Protein 2OD8 (pdb70)

Secondary structure (DSSP, 8-state):
-EEEEES-HHHHHHHHHTTTTT-SEEEEEE-SS-EEEEEE-TTS-EEEEEEE-GGGEEEEEESS-EEEEEEHHHHHHHHT---SS-EEEEEE-SS-SEEEEEEE-SSSS--EEEEEE----------------SEEEEEEHHHHHHHHHHHTTT-SEEEEEEETTEEEEEEE-SS-EEEEEE--B--TT-GGG-BEEEESS-EEEEEEHHHHHHHGGGGGT-SEEEEEE-TTS-EEEEEEETTEEEEEEE--EE-/-PEEP-GGGG-

CATH classification: 3.70.10.10

InterPro domains:
  IPR000730 Proliferating cell nuclear antigen, PCNA [MF_00317] (2-254)
  IPR000730 Proliferating cell nuclear antigen, PCNA [PR00339] (10-29)
  IPR000730 Proliferating cell nuclear antigen, PCNA [PR00339] (34-52)
  IPR000730 Proliferating cell nuclear antigen, PCNA [PR00339] (56-80)
  IPR000730 Proliferating cell nuclear antigen, PCNA [PR00339] (110-132)
  IPR000730 Proliferating cell nuclear antigen, PCNA [PR00339] (203-217)
  IPR000730 Proliferating cell nuclear antigen, PCNA [PR00339] (240-257)
  IPR000730 Proliferating cell nuclear antigen, PCNA [PTHR11352] (1-257)
  IPR000730 Proliferating cell nuclear antigen, PCNA [TIGR00590] (1-258)
  IPR022648 Proliferating cell nuclear antigen, PCNA, N-terminal [PF00705] (1-124)
  IPR022649 Proliferating cell nuclear antigen, PCNA, C-terminal [PF02747] (127-253)
  IPR022659 Proliferating cell nuclear antigen, PCNA, conserved site [PS00293] (61-79)
  IPR022659 Proliferating cell nuclear antigen, PCNA, conserved site [PS01251] (34-57)
  IPR046938 DNA clamp superfamily [SSF55979] (1-125)
  IPR046938 DNA clamp superfamily [SSF55979] (128-257)

Radius of gyration: 19.7 Å; Cα contacts (8 Å, |Δi|>4): 647; chains: 2; bounding box: 60×51×36 Å

Foldseek 3Di:
DKKFKAPWLVQVLLVLLLPQPFDFKWKWWADQQGIWIWDAGPVRFKIKIWDDDCPRGPHIDDPHIDIFIDGSVQVNVVSVPCPPGWMWIWDADPDGQKIWIWTPHPDDPPIDIDIGGTDDDDDDPDDDDDDDFQKKKKAFLVVLLCVLVVLVVAAQKWKWKDDVQWTKIKHQHDVGIDIDIDGFDADPVCRLRTMDMDGNHIDIFMFGSVVVNSNSSSNSQARMWMWTHHNPAWIWIWGQHPHIIMIMTGDTDDD/DDDDDDCVVPD

Solvent-accessible surface area: 13569 Å² total; per-residue (Å²): 64,1,49,0,46,0,116,65,3,14,34,3,65,76,1,1,36,2,1,64,72,19,5,86,92,3,6,3,48,2,98,120,99,0,5,36,1,33,10,32,10,147,48,132,3,0,7,0,17,0,59,3,13,70,135,13,9,93,98,29,123,6,64,105,92,8,61,2,3,2,49,0,69,37,0,10,122,18,4,167,46,15,78,92,84,8,27,0,7,2,37,4,79,73,125,33,113,31,0,58,0,31,2,38,35,144,180,129,128,158,73,31,112,77,79,18,188,36,115,116,39,144,48,70,136,52,136,117,126,97,97,166,9,18,0,36,5,24,0,15,3,78,59,1,12,113,12,0,120,49,7,27,132,38,14,124,20,0,27,1,53,0,63,156,106,19,0,63,2,33,2,90,22,150,140,30,79,15,65,43,94,18,123,48,93,75,48,166,149,109,76,94,65,0,10,101,36,120,68,110,88,86,5,96,9,21,0,3,4,133,18,0,69,17,0,11,86,0,32,54,17,4,78,42,0,23,0,88,0,6,56,144,7,6,0,4,0,43,0,62,11,146,51,20,50,0,13,0,32,0,0,0,34,54,177,210,40,174,51,4,42,9,74,145,52,117

B-factor: mean 27.32, std 7.55, range [15.19, 106.98]

Structure (mmCIF, N/CA/C/O backbone):
data_2OD8
#
_entry.id   2OD8
#
_cell.length_a   139.280
_cell.length_b   139.280
_cell.length_c   139.280
_cell.angle_alpha   90.00
_cell.angle_beta   90.00
_cell.angle_gamma   90.00
#
_symmetry.space_group_name_H-M   'I 2 3'
#
loop_
_entity.id
_entity.type
_entity.pdbx_description
1 polymer 'Proliferating cell nuclear antigen'
2 polymer 'DNA ligase I, mitochondrial precursor'
3 water water
#
loop_
_atom_site.group_PDB
_atom_site.id
_atom_site.type_symbol
_atom_site.label_atom_id
_atom_site.label_alt_id
_atom_site.label_comp_id
_atom_site.label_asym_id
_atom_site.label_entity_id
_atom_site.label_seq_id
_atom_site.pdbx_PDB_ins_code
_atom_site.Cartn_x
_atom_site.Cartn_y
_atom_site.Cartn_z
_atom_site.occupancy
_atom_site.B_iso_or_equiv
_atom_site.auth_seq_id
_atom_site.auth_comp_id
_atom_site.auth_asym_id
_atom_site.auth_atom_id
_atom_site.pdbx_PDB_model_num
ATOM 1 N N . MET A 1 1 ? 106.440 -0.155 60.432 1.00 30.85 1 MET A N 1
ATOM 2 C CA . MET A 1 1 ? 105.382 0.693 59.813 1.00 30.84 1 MET A CA 1
ATOM 3 C C . MET A 1 1 ? 105.772 2.166 59.885 1.00 30.49 1 MET A C 1
ATOM 4 O O . MET A 1 1 ? 105.810 2.754 60.967 1.00 30.45 1 MET A O 1
ATOM 9 N N . LEU A 1 2 ? 106.074 2.743 58.725 1.00 30.12 2 LEU A N 1
ATOM 10 C CA . LEU A 1 2 ? 106.403 4.160 58.618 1.00 29.76 2 LEU A CA 1
ATOM 11 C C . LEU A 1 2 ? 105.184 4.941 58.161 1.00 29.74 2 LEU A C 1
ATOM 12 O O . LEU A 1 2 ? 104.488 4.527 57.237 1.00 29.70 2 LEU A O 1
ATOM 17 N N . GLU A 1 3 ? 104.926 6.062 58.827 1.00 29.70 3 GLU A N 1
ATOM 18 C CA . GLU A 1 3 ? 103.873 6.985 58.431 1.00 29.73 3 GLU A CA 1
ATOM 19 C C . GLU A 1 3 ? 104.348 8.417 58.585 1.00 29.94 3 GLU A C 1
ATOM 20 O O . GLU A 1 3 ? 103.998 9.098 59.546 1.00 30.18 3 GLU A O 1
ATOM 26 N N . ALA A 1 4 ? 105.159 8.865 57.639 1.00 30.11 4 ALA A N 1
ATOM 27 C CA . ALA A 1 4 ? 105.642 10.230 57.645 1.00 30.39 4 ALA A CA 1
ATOM 28 C C . ALA A 1 4 ? 104.642 11.101 56.901 1.00 30.69 4 ALA A C 1
ATOM 29 O O . ALA A 1 4 ? 104.691 11.203 55.673 1.00 30.80 4 ALA A O 1
ATOM 31 N N . LYS A 1 5 ? 103.726 11.715 57.645 1.00 30.97 5 LYS A N 1
ATOM 32 C CA . LYS A 1 5 ? 102.707 12.580 57.048 1.00 31.20 5 LYS A CA 1
ATOM 33 C C . LYS A 1 5 ? 103.107 14.048 57.101 1.00 31.30 5 LYS A C 1
ATOM 34 O O . LYS A 1 5 ? 103.119 14.654 58.169 1.00 31.32 5 LYS A O 1
ATOM 40 N N . PHE A 1 6 ? 103.440 14.601 55.938 1.00 31.64 6 PHE A N 1
ATOM 41 C CA . PHE A 1 6 ? 103.755 16.020 55.794 1.00 32.02 6 PHE A CA 1
ATOM 42 C C . PHE A 1 6 ? 102.488 16.859 55.829 1.00 32.57 6 PHE A C 1
ATOM 43 O O . PHE A 1 6 ? 101.448 16.439 55.318 1.00 32.67 6 PHE A O 1
ATOM 51 N N . GLU A 1 7 ? 102.578 18.048 56.422 1.00 33.21 7 GLU A N 1
ATOM 52 C CA . GLU A 1 7 ? 101.484 19.011 56.354 1.00 33.77 7 GLU A CA 1
ATOM 53 C C . GLU A 1 7 ? 101.298 19.498 54.921 1.00 34.14 7 GLU A C 1
ATOM 54 O O . GLU A 1 7 ? 100.172 19.692 54.464 1.00 34.28 7 GLU A O 1
ATOM 60 N N . GLU A 1 8 ? 102.409 19.664 54.212 1.00 34.49 8 GLU A N 1
ATOM 61 C CA . GLU A 1 8 ? 102.381 20.169 52.849 1.00 34.90 8 GLU A CA 1
ATOM 62 C C . GLU A 1 8 ? 103.201 19.282 51.911 1.00 35.03 8 GLU A C 1
ATOM 63 O O . GLU A 1 8 ? 104.368 18.994 52.185 1.00 35.17 8 GLU A O 1
ATOM 69 N N . ALA A 1 9 ? 102.586 18.858 50.805 1.00 35.05 9 ALA A N 1
ATOM 70 C CA . ALA A 1 9 ? 103.252 18.011 49.806 1.00 35.01 9 ALA A CA 1
ATOM 71 C C . ALA A 1 9 ? 104.395 18.734 49.108 1.00 35.01 9 ALA A C 1
ATOM 72 O O . ALA A 1 9 ? 105.341 18.098 48.631 1.00 35.12 9 ALA A O 1
ATOM 74 N N . SER A 1 10 ? 104.298 20.061 49.050 1.00 34.84 10 SER A N 1
ATOM 75 C CA . SER A 1 10 ? 105.337 20.887 48.457 1.00 34.69 10 SER A CA 1
ATOM 76 C C . SER A 1 10 ? 106.607 20.844 49.296 1.00 34.51 10 SER A C 1
ATOM 77 O O . SER A 1 10 ? 107.710 21.015 48.767 1.00 34.65 10 SER A O 1
ATOM 80 N N . LEU A 1 11 ? 106.444 20.624 50.600 1.00 34.09 11 LEU A N 1
ATOM 81 C CA . LEU A 1 11 ? 107.570 20.611 51.524 1.00 33.71 11 LEU A CA 1
ATOM 82 C C . LEU A 1 11 ? 108.558 19.504 51.178 1.00 33.47 11 LEU A C 1
ATOM 83 O O . LEU A 1 11 ? 109.761 19.747 51.108 1.00 33.42 11 LEU A O 1
ATOM 88 N N . PHE A 1 12 ? 108.050 18.299 50.941 1.00 33.16 12 PHE A N 1
ATOM 89 C CA . PHE A 1 12 ? 108.913 17.198 50.543 1.00 32.94 12 PHE A CA 1
ATOM 90 C C . PHE A 1 12 ? 109.434 17.404 49.125 1.00 33.11 12 PHE A C 1
ATOM 91 O O . PHE A 1 12 ? 110.606 17.140 48.839 1.00 32.83 12 PHE A O 1
ATOM 99 N N . LYS A 1 13 ? 108.554 17.892 48.255 1.00 33.46 13 LYS A N 1
ATOM 100 C CA . LYS A 1 13 ? 108.918 18.254 46.891 1.00 33.92 13 LYS A CA 1
ATOM 101 C C . LYS A 1 13 ? 110.086 19.242 46.885 1.00 34.28 13 LYS A C 1
ATOM 102 O O . LYS A 1 13 ? 111.064 19.034 46.167 1.00 34.38 13 LYS A O 1
ATOM 108 N N . ARG A 1 14 ? 109.997 20.290 47.706 1.00 34.56 14 ARG A N 1
ATOM 109 C CA . ARG A 1 14 ? 111.062 21.293 47.791 1.00 35.13 14 ARG A CA 1
ATOM 110 C C . ARG A 1 14 ? 112.367 20.747 48.369 1.00 35.10 14 ARG A C 1
ATOM 111 O O . ARG A 1 14 ? 113.452 21.154 47.937 1.00 35.03 14 ARG A O 1
ATOM 119 N N . ILE A 1 15 ? 112.261 19.826 49.331 1.00 35.21 15 ILE A N 1
ATOM 120 C CA . ILE A 1 15 ? 113.445 19.169 49.896 1.00 35.25 15 ILE A CA 1
ATOM 121 C C . ILE A 1 15 ? 114.199 18.415 48.803 1.00 35.44 15 ILE A C 1
ATOM 122 O O . ILE A 1 15 ? 115.370 18.692 48.561 1.00 35.61 15 ILE A O 1
ATOM 127 N N . ILE A 1 16 ? 113.506 17.508 48.116 1.00 35.54 16 ILE A N 1
ATOM 128 C CA . ILE A 1 16 ? 114.121 16.654 47.092 1.00 35.65 16 ILE A CA 1
ATOM 129 C C . ILE A 1 16 ? 114.731 17.446 45.930 1.00 35.79 16 ILE A C 1
ATOM 130 O O . ILE A 1 16 ? 115.759 17.049 45.373 1.00 35.71 16 ILE A O 1
ATOM 135 N N . ASP A 1 17 ? 114.119 18.583 45.598 1.00 36.14 17 ASP A N 1
ATOM 136 C CA . ASP A 1 17 ? 114.649 19.483 44.562 1.00 36.44 17 ASP A CA 1
ATOM 137 C C . ASP A 1 17 ? 116.059 20.000 44.865 1.00 36.57 17 ASP A C 1
ATOM 138 O O . ASP A 1 17 ? 116.846 20.230 43.944 1.00 36.48 17 ASP A O 1
ATOM 143 N N . GLY A 1 18 ? 116.373 20.160 46.152 1.00 36.79 18 GLY A N 1
ATOM 144 C CA . GLY A 1 18 ? 117.710 20.569 46.586 1.00 37.18 18 GLY A CA 1
ATOM 145 C C . GLY A 1 18 ? 118.794 19.506 46.438 1.00 37.59 18 GLY A C 1
ATOM 146 O O . GLY A 1 18 ? 119.980 19.814 46.536 1.00 37.85 18 GLY A 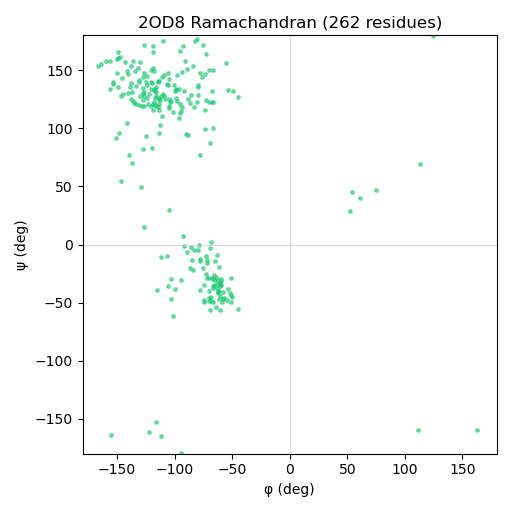O 1
ATOM 147 N N . PHE A 1 19 ? 118.395 18.259 46.193 1.00 37.69 19 PHE A N 1
ATOM 148 C CA . PHE A 1 19 ? 119.329 17.138 46.079 1.00 37.84 19 PHE A CA 1
ATOM 149 C C . PHE A 1 19 ? 119.577 16.718 44.650 1.00 37.77 19 PHE A C 1
ATOM 150 O O . PHE A 1 19 ? 120.714 16.477 44.252 1.00 37.78 19 PHE A O 1
ATOM 158 N N . LYS A 1 20 ? 118.479 16.584 43.908 1.00 37.57 20 LYS A N 1
ATOM 159 C CA . LYS A 1 20 ? 118.416 15.780 42.686 1.00 37.51 20 LYS A CA 1
ATOM 160 C C . LYS A 1 20 ? 119.495 16.037 41.638 1.00 37.48 20 LYS A C 1
ATOM 161 O O . LYS A 1 20 ? 119.865 15.135 40.882 1.00 37.31 20 LYS A O 1
ATOM 167 N N . ASP A 1 21 ? 120.003 17.264 41.607 1.00 37.55 21 ASP A N 1
ATOM 168 C CA . ASP A 1 21 ? 120.932 17.673 40.564 1.00 37.62 21 ASP A CA 1
ATOM 169 C C . ASP A 1 21 ? 122.396 17.297 40.835 1.00 37.58 21 ASP A C 1
ATOM 170 O O . ASP A 1 21 ? 123.192 17.190 39.897 1.00 37.65 21 ASP A O 1
ATOM 175 N N . CYS A 1 22 ? 122.742 17.079 42.104 1.00 37.46 22 CYS A N 1
ATOM 176 C CA . CYS A 1 22 ? 124.082 16.587 42.462 1.00 37.33 22 CYS A CA 1
ATOM 177 C C . CYS A 1 22 ? 124.141 15.079 42.743 1.00 36.90 22 CYS A C 1
ATOM 178 O O . CYS A 1 22 ? 125.110 14.416 42.358 1.00 36.98 22 CYS A O 1
ATOM 181 N N . VAL A 1 23 ? 123.111 14.541 43.398 1.00 36.34 23 VAL A N 1
ATOM 182 C CA . VAL A 1 23 ? 123.059 13.103 43.712 1.00 35.81 23 VAL A CA 1
ATOM 183 C C . VAL A 1 23 ? 121.797 12.404 43.198 1.00 35.36 23 VAL A C 1
ATOM 184 O O . VAL A 1 23 ? 120.698 12.959 43.275 1.00 35.46 23 VAL A O 1
ATOM 188 N N . GLN A 1 24 ? 121.963 11.182 42.689 1.00 34.67 24 GLN A N 1
ATOM 189 C CA . GLN A 1 24 ? 120.855 10.435 42.078 1.00 33.92 24 GLN A CA 1
ATOM 190 C C . GLN A 1 24 ? 120.277 9.366 42.999 1.00 33.04 24 GLN A C 1
ATOM 191 O O . GLN A 1 24 ? 119.102 9.420 43.348 1.00 32.86 24 GLN A O 1
ATOM 197 N N . LEU A 1 25 ? 121.098 8.391 43.379 1.00 32.05 25 LEU A N 1
ATOM 198 C CA . LEU A 1 25 ? 120.643 7.312 44.252 1.00 31.22 25 LEU A CA 1
ATOM 199 C C . LEU A 1 25 ? 121.057 7.609 45.689 1.00 30.74 25 LEU A C 1
ATOM 200 O O . LEU A 1 25 ? 122.233 7.859 45.953 1.00 30.71 25 LEU A O 1
ATOM 205 N N . VAL A 1 26 ? 120.095 7.591 46.610 1.00 30.11 26 VAL A N 1
ATOM 206 C CA . VAL A 1 26 ? 120.368 7.911 48.018 1.00 29.64 26 VAL A CA 1
ATOM 207 C C . VAL A 1 26 ? 119.459 7.175 49.012 1.00 29.37 26 VAL A C 1
ATOM 208 O O . VAL A 1 26 ? 118.245 7.071 48.809 1.00 29.31 26 VAL A O 1
ATOM 212 N N . ASN A 1 27 ? 120.075 6.654 50.074 1.00 28.92 27 ASN A N 1
ATOM 213 C CA . ASN A 1 27 ? 119.359 6.020 51.174 1.00 28.51 27 ASN A CA 1
ATOM 214 C C . ASN A 1 27 ? 118.775 7.038 52.130 1.00 28.31 27 ASN A C 1
ATOM 215 O O . ASN A 1 27 ? 119.436 8.004 52.490 1.00 28.39 27 ASN A O 1
ATOM 220 N N . PHE A 1 28 ? 117.540 6.802 52.551 1.00 28.21 28 PHE A N 1
ATOM 221 C CA . PHE A 1 28 ? 116.887 7.653 53.530 1.00 28.16 28 PHE A CA 1
ATOM 222 C C . PHE A 1 28 ? 116.669 6.860 54.811 1.00 28.14 28 PHE A C 1
ATOM 223 O O . PHE A 1 28 ? 115.690 6.124 54.941 1.00 28.13 28 PHE A O 1
ATOM 231 N N . GLN A 1 29 ? 117.593 7.004 55.751 1.00 28.09 29 GLN A N 1
ATOM 232 C CA . GLN A 1 29 ? 117.505 6.292 57.015 1.00 28.20 29 GLN A CA 1
ATOM 233 C C . GLN A 1 29 ? 116.420 6.903 57.898 1.00 28.03 29 GLN A C 1
ATOM 234 O O . GLN A 1 29 ? 116.639 7.926 58.546 1.00 28.06 29 GLN A O 1
ATOM 240 N N . CYS A 1 30 ? 115.244 6.281 57.904 1.00 27.93 30 CYS A N 1
ATOM 241 C CA . CYS A 1 30 ? 114.160 6.700 58.790 1.00 27.85 30 CYS A CA 1
ATOM 242 C C . CYS A 1 30 ? 114.385 6.161 60.193 1.00 27.87 30 CYS A C 1
ATOM 243 O O . CYS A 1 30 ? 114.627 4.969 60.382 1.00 27.92 30 CYS A O 1
ATOM 246 N N . LYS A 1 31 ? 114.316 7.049 61.175 1.00 27.87 31 LYS A N 1
ATOM 247 C CA . LYS A 1 31 ? 114.347 6.643 62.569 1.00 27.75 31 LYS A CA 1
ATOM 248 C C . LYS A 1 31 ? 113.024 7.016 63.229 1.00 27.75 31 LYS A C 1
ATOM 249 O O . LYS A 1 31 ? 112.005 7.075 62.557 1.00 27.72 31 LYS A O 1
ATOM 255 N N . GLU A 1 32 ? 113.027 7.251 64.534 1.00 27.85 32 GLU A N 1
ATOM 256 C CA . GLU A 1 32 ? 111.808 7.660 65.223 1.00 27.93 32 GLU A CA 1
ATOM 257 C C . GLU A 1 32 ? 111.874 9.143 65.581 1.00 27.97 32 GLU A C 1
ATOM 258 O O . GLU A 1 32 ? 110.881 9.745 66.003 1.00 27.98 32 GLU A O 1
ATOM 264 N N . ASP A 1 33 ? 113.062 9.718 65.403 1.00 27.99 33 ASP A N 1
ATOM 265 C CA . ASP A 1 33 ? 113.281 11.152 65.555 1.00 27.94 33 ASP A CA 1
ATOM 266 C C . ASP A 1 33 ? 113.427 11.811 64.182 1.00 27.71 33 ASP A C 1
ATOM 267 O O . ASP A 1 33 ? 114.126 12.818 64.031 1.00 27.76 33 ASP A O 1
ATOM 272 N N . GLY A 1 34 ? 112.769 11.222 63.186 1.00 27.46 34 GLY A N 1
ATOM 273 C CA . GLY A 1 34 ? 112.728 11.783 61.839 1.00 27.05 34 GLY A CA 1
ATOM 274 C C . GLY A 1 34 ? 113.480 10.976 60.796 1.00 26.75 34 GLY A C 1
ATOM 275 O O . GLY A 1 34 ? 113.746 9.789 60.987 1.00 26.89 34 GLY A O 1
ATOM 276 N N . ILE A 1 35 ? 113.820 11.635 59.690 1.00 26.31 35 ILE A N 1
ATOM 277 C CA . ILE A 1 35 ? 114.514 11.007 58.573 1.00 25.89 35 ILE A CA 1
ATOM 278 C C . ILE A 1 35 ? 115.879 11.661 58.342 1.00 25.98 35 ILE A C 1
ATOM 279 O O . ILE A 1 35 ? 115.971 12.867 58.133 1.00 25.84 35 ILE A O 1
ATOM 284 N N . ILE A 1 36 ? 116.937 10.859 58.393 1.00 26.19 36 ILE A N 1
ATOM 285 C CA . ILE A 1 36 ? 118.270 11.323 58.027 1.00 26.48 36 ILE A CA 1
ATOM 286 C C . ILE A 1 36 ? 118.624 10.725 56.668 1.00 26.78 36 ILE A C 1
ATOM 287 O O . ILE A 1 36 ? 118.350 9.553 56.411 1.00 26.88 36 ILE A O 1
ATOM 292 N N . ALA A 1 37 ? 119.213 11.534 55.792 1.00 27.06 37 ALA A N 1
ATOM 293 C CA . ALA A 1 37 ? 119.739 11.036 54.521 1.00 27.44 37 ALA A CA 1
ATOM 294 C C . ALA A 1 37 ? 121.093 11.663 54.228 1.00 27.75 37 ALA A C 1
ATOM 295 O O . ALA A 1 37 ? 121.387 12.759 54.696 1.00 27.84 37 ALA A O 1
ATOM 297 N N . GLN A 1 38 ? 121.915 10.964 53.454 1.00 28.28 38 GLN A N 1
ATOM 298 C CA . GLN A 1 38 ? 123.263 11.427 53.149 1.00 28.90 38 GLN A CA 1
ATOM 299 C C . GLN A 1 38 ? 123.782 10.816 51.852 1.00 29.17 38 GLN A C 1
ATOM 300 O O . GLN A 1 38 ? 123.662 9.607 51.646 1.00 29.39 38 GLN A O 1
ATOM 306 N N . ALA A 1 39 ? 124.372 11.644 50.988 1.00 29.40 39 ALA A N 1
ATOM 307 C CA . ALA A 1 39 ? 124.966 11.150 49.744 1.00 29.67 39 ALA A CA 1
ATOM 308 C C . ALA A 1 39 ? 126.149 11.979 49.244 1.00 29.85 39 ALA A C 1
ATOM 309 O O . ALA A 1 39 ? 126.193 13.195 49.435 1.00 30.13 39 ALA A O 1
ATOM 311 N N . VAL A 1 40 ? 127.095 11.304 48.597 1.00 30.02 40 VAL A N 1
ATOM 312 C CA . VAL A 1 40 ? 128.240 11.944 47.950 1.00 30.28 40 VAL A CA 1
ATOM 313 C C . VAL A 1 40 ? 128.019 11.936 46.432 1.00 30.59 40 VAL A C 1
ATOM 314 O O . VAL A 1 40 ? 127.481 10.968 45.886 1.00 30.70 40 VAL A O 1
ATOM 318 N N . ASP A 1 41 ? 128.427 13.009 45.752 1.00 30.75 41 ASP A N 1
ATOM 319 C CA . ASP A 1 41 ? 128.386 13.051 44.287 1.00 30.98 41 ASP A CA 1
ATOM 320 C C . ASP A 1 41 ? 129.515 12.210 43.676 1.00 31.03 41 ASP A C 1
ATOM 321 O O . ASP A 1 41 ? 130.412 11.749 44.389 1.00 31.10 41 ASP A O 1
ATOM 326 N N .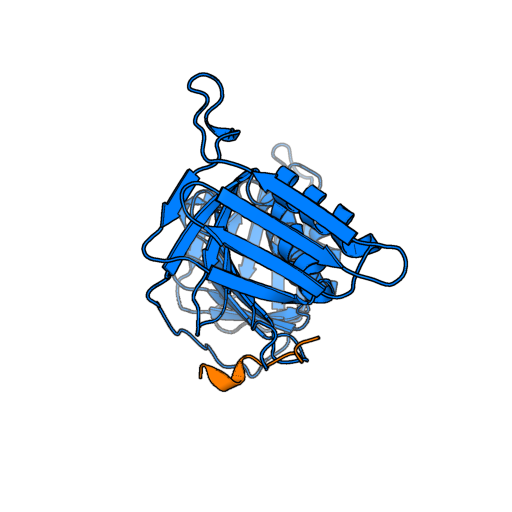 ASP A 1 42 ? 129.475 12.030 42.359 1.00 31.11 42 ASP A N 1
ATOM 327 C CA . ASP A 1 42 ? 130.422 11.153 41.660 1.00 31.22 42 ASP A CA 1
ATOM 328 C C . ASP A 1 42 ? 131.887 11.593 41.736 1.00 31.19 42 ASP A C 1
ATOM 329 O O . ASP A 1 42 ? 132.788 10.756 41.796 1.00 31.26 42 ASP A O 1
ATOM 334 N N . SER A 1 43 ? 132.118 12.901 41.745 1.00 31.21 43 SER A N 1
ATOM 335 C CA . SER A 1 43 ? 133.477 13.441 41.765 1.00 31.21 43 SER A CA 1
ATOM 336 C C . SER A 1 43 ? 134.101 13.419 43.160 1.00 31.15 43 SER A C 1
ATOM 337 O O . SER A 1 43 ? 135.278 13.761 43.319 1.00 31.11 43 SER A O 1
ATOM 340 N N . ARG A 1 44 ? 133.303 13.017 44.152 1.00 31.08 44 ARG A N 1
ATOM 341 C CA . ARG A 1 44 ? 133.712 12.945 45.560 1.00 31.12 44 ARG A CA 1
ATOM 342 C C . ARG A 1 44 ? 134.116 14.306 46.122 1.00 31.03 44 ARG A C 1
ATOM 343 O O . ARG A 1 44 ? 135.080 14.408 46.878 1.00 31.20 44 ARG A O 1
ATOM 351 N N . VAL A 1 45 ? 133.380 15.349 45.746 1.00 30.71 45 VAL A N 1
ATOM 352 C CA . VAL A 1 45 ? 133.705 16.708 46.165 1.00 30.40 45 VAL A CA 1
ATOM 353 C C . VAL A 1 45 ? 132.600 17.274 47.065 1.00 30.32 45 VAL A C 1
ATOM 354 O O . VAL A 1 45 ? 132.877 17.952 48.059 1.00 30.40 45 VAL A O 1
ATOM 358 N N . LEU A 1 46 ? 131.351 16.971 46.722 1.00 30.12 46 LEU A N 1
ATOM 359 C CA . LEU A 1 46 ? 130.196 17.462 47.469 1.00 29.88 46 LEU A CA 1
ATOM 360 C C . LEU A 1 46 ? 129.483 16.350 48.240 1.00 29.75 46 LEU A C 1
ATOM 361 O O . LEU A 1 46 ? 129.158 15.304 47.676 1.00 29.81 46 LEU A O 1
ATOM 366 N N . LEU A 1 47 ? 129.247 16.583 49.529 1.00 29.55 47 LEU A N 1
ATOM 367 C CA . LEU A 1 47 ? 128.421 15.692 50.336 1.00 29.36 47 LEU A CA 1
ATOM 368 C C . LEU A 1 47 ? 127.132 16.407 50.714 1.00 29.39 47 LEU A C 1
ATOM 369 O O . LEU A 1 47 ? 127.161 17.518 51.245 1.00 29.38 47 LEU A O 1
ATOM 374 N N . VAL A 1 48 ? 126.004 15.767 50.435 1.00 29.35 48 VAL A N 1
ATOM 375 C CA . VAL A 1 48 ? 124.714 16.305 50.828 1.00 29.40 48 VAL A CA 1
ATOM 376 C C . VAL A 1 48 ? 124.243 15.600 52.090 1.00 29.58 48 VAL A C 1
ATOM 377 O O . VAL A 1 48 ? 124.380 14.382 52.212 1.00 29.62 48 VAL A O 1
ATOM 381 N N . SER A 1 49 ? 123.702 16.369 53.032 1.00 29.78 49 SER A N 1
ATOM 382 C CA . SER A 1 49 ? 123.226 15.818 54.303 1.00 29.79 49 SER A CA 1
ATOM 383 C C . SER A 1 49 ? 121.872 16.405 54.694 1.00 29.79 49 SER A C 1
ATOM 384 O O . SER A 1 49 ? 121.725 17.621 54.798 1.00 29.83 49 SER A O 1
ATOM 387 N N . LEU A 1 50 ? 120.889 15.531 54.901 1.00 29.88 50 LEU A N 1
ATOM 388 C CA . LEU A 1 50 ? 119.531 15.945 55.248 1.00 30.10 50 LEU A CA 1
ATOM 389 C C . LEU A 1 50 ? 119.161 15.494 56.643 1.00 30.54 50 LEU A C 1
ATOM 390 O O . LEU A 1 50 ? 119.503 14.387 57.055 1.00 30.88 50 LEU A O 1
ATOM 395 N N . GLU A 1 51 ? 118.452 16.353 57.366 1.00 30.90 51 GLU A N 1
ATOM 396 C CA . GLU A 1 51 ? 117.850 15.962 58.630 1.00 31.30 51 GLU A CA 1
ATOM 397 C C . GLU A 1 51 ? 116.467 16.574 58.811 1.00 31.38 51 GLU A C 1
ATOM 398 O O . GLU A 1 51 ? 116.339 17.764 59.068 1.00 31.72 51 GLU A O 1
ATOM 404 N N . ILE A 1 52 ? 115.437 15.757 58.636 1.00 31.38 52 ILE A N 1
ATOM 405 C CA . ILE A 1 52 ? 114.104 16.060 59.134 1.00 31.39 52 ILE A CA 1
ATOM 406 C C . ILE A 1 52 ? 114.017 15.094 60.313 1.00 31.55 52 ILE A C 1
ATOM 407 O O . ILE A 1 52 ? 114.447 13.958 60.169 1.00 31.88 52 ILE A O 1
ATOM 412 N N . GLY A 1 53 ? 113.492 15.489 61.474 1.00 31.51 53 GLY A N 1
ATOM 413 C CA . GLY A 1 53 ? 112.792 16.739 61.693 1.00 31.36 53 GLY A CA 1
ATOM 414 C C . GLY A 1 53 ? 111.346 16.392 61.992 1.00 31.16 53 GLY A C 1
ATOM 415 O O . GLY A 1 53 ? 110.464 16.659 61.179 1.00 31.32 53 GLY A O 1
ATOM 416 N N . VAL A 1 54 ? 111.110 15.783 63.153 1.00 30.82 54 VAL A N 1
ATOM 417 C CA . VAL A 1 54 ? 109.763 15.384 63.582 1.00 30.57 54 VAL A CA 1
ATOM 418 C C . VAL A 1 54 ? 108.754 16.537 63.497 1.00 30.40 54 VAL A C 1
ATOM 419 O O . VAL A 1 54 ? 107.630 16.356 63.021 1.00 30.35 54 VAL A O 1
ATOM 423 N N . GLU A 1 55 ? 109.187 17.724 63.916 1.00 30.18 55 GLU A N 1
ATOM 424 C CA . GLU A 1 55 ? 108.330 18.907 64.000 1.00 30.01 55 GLU A CA 1
ATOM 425 C C . GLU A 1 55 ? 107.970 19.513 62.641 1.00 30.11 55 GLU A C 1
ATOM 426 O O . GLU A 1 55 ? 107.116 20.402 62.561 1.00 30.06 55 GLU A O 1
ATOM 432 N N . ALA A 1 56 ? 108.623 19.028 61.583 1.00 30.19 56 ALA A N 1
ATOM 433 C CA . ALA A 1 56 ? 108.358 19.469 60.212 1.00 30.11 56 ALA A CA 1
ATOM 434 C C . ALA A 1 56 ? 107.265 18.630 59.539 1.00 30.08 56 ALA A C 1
ATOM 435 O O . ALA A 1 56 ? 106.829 18.933 58.430 1.00 30.14 56 ALA A O 1
ATOM 437 N N . PHE A 1 57 ? 106.830 17.572 60.213 1.00 30.06 57 PHE A N 1
ATOM 438 C CA . PHE A 1 57 ? 105.712 16.771 59.740 1.00 30.17 57 PHE A CA 1
ATOM 439 C C . PHE A 1 57 ? 104.442 17.257 60.400 1.00 30.21 57 PHE A C 1
ATOM 440 O O . PHE A 1 57 ? 104.493 18.015 61.368 1.00 30.36 57 PHE A O 1
ATOM 448 N N . GLN A 1 58 ? 103.303 16.820 59.876 1.00 30.16 58 GLN A N 1
ATOM 449 C CA . GLN A 1 58 ? 102.066 16.870 60.632 1.00 30.11 58 GLN A CA 1
ATOM 450 C C . GLN A 1 58 ? 102.153 15.757 61.661 1.00 30.01 58 GLN A C 1
ATOM 451 O O . GLN A 1 58 ? 101.884 15.965 62.844 1.00 30.10 58 GLN A O 1
ATOM 457 N N . GLU A 1 59 ? 102.542 14.574 61.187 1.00 29.88 59 GLU A N 1
ATOM 458 C CA . GLU A 1 59 ? 102.696 13.379 62.020 1.00 29.75 59 GLU A CA 1
ATOM 459 C C . GLU A 1 59 ? 103.897 12.570 61.549 1.00 29.42 59 GLU A C 1
ATOM 460 O O . GLU A 1 59 ? 104.310 12.681 60.393 1.00 29.69 59 GLU A O 1
ATOM 466 N N . TYR A 1 60 ? 104.442 11.746 62.439 1.00 28.82 60 TYR A N 1
ATOM 467 C CA . TYR A 1 60 ? 105.546 10.866 62.087 1.00 28.23 60 TYR A CA 1
ATOM 468 C C . TYR A 1 60 ? 105.531 9.599 62.928 1.00 27.78 60 TYR A C 1
ATOM 469 O O . TYR A 1 60 ? 106.095 9.568 64.016 1.00 27.92 60 TYR A O 1
ATOM 478 N N . ARG A 1 61 ? 104.874 8.561 62.422 1.00 27.17 61 ARG A N 1
ATOM 479 C CA . ARG A 1 61 ? 104.876 7.252 63.071 1.00 26.52 61 ARG A CA 1
ATOM 480 C C . ARG A 1 61 ? 105.921 6.375 62.392 1.00 25.91 61 ARG A C 1
ATOM 481 O O . ARG A 1 61 ? 105.891 6.201 61.174 1.00 25.92 61 ARG A O 1
ATOM 489 N N . CYS A 1 62 ? 106.860 5.850 63.174 1.00 25.07 62 CYS A N 1
ATOM 490 C CA . CYS A 1 62 ? 107.885 4.945 62.647 1.00 24.56 62 CYS A CA 1
ATOM 491 C C . CYS A 1 62 ? 108.312 3.925 63.704 1.00 24.09 62 CYS A C 1
ATOM 492 O O . CYS A 1 62 ? 109.173 4.212 64.540 1.00 24.18 62 CYS A O 1
ATOM 495 N N . ASP A 1 63 ? 107.710 2.737 63.651 1.00 23.38 63 ASP A N 1
ATOM 496 C CA . ASP A 1 63 ? 107.871 1.724 64.702 1.00 22.68 63 ASP A CA 1
ATOM 497 C C . ASP A 1 63 ? 109.308 1.240 64.873 1.00 22.09 63 ASP A C 1
ATOM 498 O O . ASP A 1 63 ? 109.770 1.049 65.998 1.00 22.08 63 ASP A O 1
ATOM 503 N N . HIS A 1 64 ? 110.002 1.042 63.753 1.00 21.36 64 HIS A N 1
ATOM 504 C CA . HIS A 1 64 ? 111.361 0.500 63.746 1.00 20.61 64 HIS A CA 1
ATOM 505 C C . HIS A 1 64 ? 112.169 1.126 62.606 1.00 20.06 64 HIS A C 1
ATOM 506 O O . HIS A 1 64 ? 111.613 1.386 61.537 1.00 19.88 64 HIS A O 1
ATOM 513 N N . PRO A 1 65 ? 113.476 1.383 62.835 1.00 19.53 65 PRO A N 1
ATOM 514 C CA . PRO A 1 65 ? 114.387 1.951 61.836 1.00 19.22 65 PRO A CA 1
ATOM 515 C C . PRO A 1 65 ? 114.270 1.310 60.454 1.00 18.84 65 PRO A C 1
ATOM 516 O O . PRO A 1 65 ? 114.348 0.089 60.324 1.00 19.04 65 PRO A O 1
ATOM 520 N N . VAL A 1 66 ? 114.074 2.141 59.438 1.00 18.35 66 VAL A N 1
ATOM 521 C CA . VAL A 1 66 ? 113.814 1.663 58.084 1.00 18.00 66 VAL A CA 1
ATOM 522 C C . VAL A 1 66 ? 114.601 2.477 57.056 1.00 17.72 66 VAL A C 1
ATOM 523 O O . VAL A 1 66 ? 114.612 3.707 57.103 1.00 17.73 66 VAL A O 1
ATOM 527 N N . THR A 1 67 ? 115.279 1.778 56.149 1.00 17.38 67 THR A N 1
ATOM 528 C CA . THR A 1 67 ? 116.088 2.412 55.117 1.00 17.12 67 THR A CA 1
ATOM 529 C C . THR A 1 67 ? 115.369 2.383 53.773 1.00 17.15 67 THR A C 1
ATOM 530 O O . THR A 1 67 ? 115.002 1.317 53.269 1.00 17.18 67 THR A O 1
ATOM 534 N N . LEU A 1 68 ? 115.176 3.563 53.193 1.00 17.02 68 LEU A N 1
ATOM 535 C CA . LEU A 1 68 ? 114.532 3.674 51.899 1.00 16.92 68 LEU A CA 1
ATOM 536 C C . LEU A 1 68 ? 115.520 4.157 50.851 1.00 16.90 68 LEU A C 1
ATOM 537 O O . LEU A 1 68 ? 115.847 5.344 50.791 1.00 17.22 68 LEU A O 1
ATOM 542 N N . GLY A 1 69 ? 115.997 3.233 50.028 1.00 16.80 69 GLY A N 1
ATOM 543 C CA . GLY A 1 69 ? 116.856 3.582 48.909 1.00 16.86 69 GLY A CA 1
ATOM 544 C C . GLY A 1 69 ? 115.998 4.007 47.739 1.00 17.01 69 GLY A C 1
ATOM 545 O O . GLY A 1 69 ? 115.191 3.223 47.239 1.00 16.87 69 GLY A O 1
ATOM 546 N N . MET A 1 70 ? 116.158 5.258 47.314 1.00 17.20 70 MET A N 1
ATOM 547 C CA . MET A 1 70 ? 115.336 5.816 46.248 1.00 17.54 70 MET A CA 1
ATOM 548 C C . MET A 1 70 ? 116.153 6.513 45.171 1.00 17.69 70 MET A C 1
ATOM 549 O O . MET A 1 70 ? 117.130 7.203 45.464 1.00 17.66 70 MET A O 1
ATOM 554 N N . ASP A 1 71 ? 115.736 6.308 43.922 1.00 17.99 71 ASP A N 1
ATOM 555 C CA . ASP A 1 71 ? 116.216 7.075 42.781 1.00 18.23 71 ASP A CA 1
ATOM 556 C C . ASP A 1 71 ? 115.450 8.396 42.768 1.00 18.59 71 ASP A C 1
ATOM 557 O O . ASP A 1 71 ? 114.219 8.410 42.712 1.00 18.50 71 ASP A O 1
ATOM 562 N N . LEU A 1 72 ? 116.182 9.504 42.812 1.00 19.13 72 LEU A N 1
ATOM 563 C CA . LEU A 1 72 ? 115.564 10.818 42.992 1.00 19.67 72 LEU A CA 1
ATOM 564 C C . LEU A 1 72 ? 114.820 11.336 41.767 1.00 20.11 72 LEU A C 1
ATOM 565 O O . LEU A 1 72 ? 113.908 12.149 41.898 1.00 20.14 72 LEU A O 1
ATOM 570 N N . THR A 1 73 ? 115.205 10.870 40.583 1.00 20.69 73 THR A N 1
ATOM 571 C CA . THR A 1 73 ? 114.478 11.228 39.374 1.00 21.36 73 THR A CA 1
ATOM 572 C C . THR A 1 73 ? 113.083 10.612 39.420 1.00 21.69 73 THR A C 1
ATOM 573 O O . THR A 1 73 ? 112.083 11.301 39.212 1.00 22.13 73 THR A O 1
ATOM 577 N N . SER A 1 74 ? 113.025 9.319 39.718 1.00 21.90 74 SER A N 1
ATOM 578 C CA . SER A 1 74 ? 111.758 8.621 39.860 1.00 21.92 74 SER A CA 1
ATOM 579 C C . SER A 1 74 ? 110.911 9.297 40.936 1.00 22.11 74 SER A C 1
ATOM 580 O O . SER A 1 74 ? 109.734 9.584 40.718 1.00 22.20 74 SER A O 1
ATOM 583 N N . LEU A 1 75 ? 111.531 9.577 42.079 1.00 22.33 75 LEU A N 1
ATOM 584 C CA . LEU A 1 75 ? 110.858 10.232 43.194 1.00 22.66 75 LEU A CA 1
ATOM 585 C C . LEU A 1 75 ? 110.288 11.592 42.797 1.00 23.18 75 LEU A C 1
ATOM 586 O O . LEU A 1 75 ? 109.175 11.936 43.191 1.00 23.20 75 LEU A O 1
ATOM 591 N N . SER A 1 76 ? 111.048 12.349 42.009 1.00 23.80 76 SER A N 1
ATOM 592 C CA . SER A 1 76 ? 110.603 13.650 41.520 1.00 24.55 76 SER A CA 1
ATOM 593 C C . SER A 1 76 ? 109.322 13.515 40.727 1.00 25.03 76 SER A C 1
ATOM 594 O O . SER A 1 76 ? 108.362 14.239 40.972 1.00 25.25 76 SER A O 1
ATOM 597 N N . LYS A 1 77 ? 109.312 12.573 39.789 1.00 25.58 77 LYS A N 1
ATOM 598 C CA . LYS A 1 77 ? 108.159 12.347 38.932 1.00 26.19 77 LYS A CA 1
ATOM 599 C C . LYS A 1 77 ? 106.890 12.138 39.754 1.00 26.55 77 LYS A C 1
ATOM 600 O O . LYS A 1 77 ? 105.821 12.623 39.393 1.00 26.76 77 LYS A O 1
ATOM 606 N N . ILE A 1 78 ? 107.017 11.432 40.870 1.00 26.96 78 ILE A N 1
ATOM 607 C CA . ILE A 1 78 ? 105.887 11.203 41.751 1.00 27.43 78 ILE A CA 1
ATOM 608 C C . ILE A 1 78 ? 105.551 12.465 42.545 1.00 28.09 78 ILE A C 1
ATOM 609 O O . ILE A 1 78 ? 104.384 12.759 42.794 1.00 28.23 78 ILE A O 1
ATOM 614 N N . LEU A 1 79 ? 106.574 13.234 42.904 1.00 28.88 79 LEU A N 1
ATOM 615 C CA . LEU A 1 79 ? 106.373 14.469 43.670 1.00 29.50 79 LEU A CA 1
ATOM 616 C C . LEU A 1 79 ? 105.903 15.658 42.815 1.00 30.05 79 LEU A C 1
ATOM 617 O O . LEU A 1 79 ? 105.685 16.755 43.333 1.00 30.26 79 LEU A O 1
ATOM 622 N N . ARG A 1 80 ? 105.744 15.437 41.512 1.00 30.57 80 ARG A N 1
ATOM 623 C CA . ARG A 1 80 ? 105.136 16.429 40.635 1.00 31.08 80 ARG A CA 1
ATOM 624 C C . ARG A 1 80 ? 103.624 16.301 40.682 1.00 31.32 80 ARG A C 1
ATOM 625 O O . ARG A 1 80 ? 102.908 17.184 40.214 1.00 31.51 80 ARG A O 1
ATOM 633 N N . CYS A 1 81 ? 103.145 15.198 41.250 1.00 31.63 81 CYS A N 1
ATOM 634 C CA . CYS A 1 81 ? 101.721 14.888 41.267 1.00 32.06 81 CYS A CA 1
ATOM 635 C C . CYS A 1 81 ? 101.006 15.546 42.437 1.00 32.51 81 CYS A C 1
ATOM 636 O O . CYS A 1 81 ? 99.791 15.418 42.581 1.00 32.48 81 CYS A O 1
ATOM 639 N N . GLY A 1 82 ? 101.769 16.242 43.273 1.00 33.16 82 GLY A N 1
ATOM 640 C CA . GLY A 1 82 ? 101.214 16.949 44.420 1.00 33.99 82 GLY A CA 1
ATOM 641 C C . GLY A 1 82 ? 100.326 18.111 44.021 1.00 34.51 82 GLY A C 1
ATOM 642 O O . GLY A 1 82 ? 100.820 19.187 43.671 1.00 34.74 82 GLY A O 1
ATOM 643 N N . ASN A 1 83 ? 99.015 17.888 44.069 1.00 34.87 83 ASN A N 1
ATOM 644 C CA . ASN A 1 83 ? 98.040 18.934 43.761 1.00 35.27 83 ASN A CA 1
ATOM 645 C C . ASN A 1 83 ? 98.047 20.018 44.843 1.00 35.43 83 ASN A C 1
ATOM 646 O O . ASN A 1 83 ? 97.279 19.956 45.804 1.00 35.56 83 ASN A O 1
ATOM 651 N N . ASN A 1 84 ? 98.923 21.008 44.667 1.00 35.62 84 ASN A N 1
ATOM 652 C CA . ASN A 1 84 ? 99.252 21.987 45.719 1.00 35.74 84 ASN A CA 1
ATOM 653 C C . ASN A 1 84 ? 98.158 23.008 46.095 1.00 35.57 84 ASN A C 1
ATOM 654 O O . ASN A 1 84 ? 97.685 23.785 45.251 1.00 35.68 84 ASN A O 1
ATOM 659 N N . THR A 1 85 ? 97.786 23.013 47.379 1.00 35.10 85 THR A N 1
ATOM 660 C CA . THR A 1 85 ? 98.442 22.147 48.371 1.00 34.38 85 THR A CA 1
ATOM 661 C C . THR A 1 85 ? 97.614 20.946 48.813 1.00 33.76 85 THR A C 1
ATOM 662 O O . THR A 1 85 ? 96.380 20.995 48.875 1.00 33.60 85 THR A O 1
ATOM 666 N N . ASP A 1 86 ? 98.337 19.872 49.120 1.00 32.92 86 ASP A N 1
ATOM 667 C CA . ASP A 1 86 ? 97.762 18.579 49.439 1.00 31.97 86 ASP A CA 1
ATOM 668 C C . ASP A 1 86 ? 98.591 17.987 50.570 1.00 31.17 86 ASP A C 1
ATOM 669 O O . ASP A 1 86 ? 99.785 18.269 50.675 1.00 30.98 86 ASP A O 1
ATOM 674 N N . THR A 1 87 ? 97.972 17.182 51.427 1.00 30.15 87 THR A N 1
ATOM 675 C CA . THR A 1 87 ? 98.745 16.471 52.441 1.00 29.19 87 THR A CA 1
ATOM 676 C C . THR A 1 87 ? 99.404 15.242 51.811 1.00 28.43 87 THR A C 1
ATOM 677 O O . THR A 1 87 ? 98.784 14.527 51.020 1.00 28.36 87 THR A O 1
ATOM 681 N N . LEU A 1 88 ? 100.675 15.028 52.129 1.00 27.38 88 LEU A N 1
ATOM 682 C CA . LEU A 1 88 ? 101.400 13.871 51.617 1.00 26.37 88 LEU A CA 1
ATOM 683 C C . LEU A 1 88 ? 101.916 12.983 52.740 1.00 25.72 88 LEU A C 1
ATOM 684 O O . LEU A 1 88 ? 102.722 13.417 53.567 1.00 25.60 88 LEU A O 1
ATOM 689 N N . THR A 1 89 ? 101.456 11.737 52.757 1.00 24.83 89 THR A N 1
ATOM 690 C CA . THR A 1 89 ? 101.954 10.772 53.730 1.00 24.11 89 THR A CA 1
ATOM 691 C C . THR A 1 89 ? 102.742 9.620 53.094 1.00 23.45 89 THR A C 1
ATOM 692 O O . THR A 1 89 ? 102.264 8.941 52.179 1.00 23.37 89 THR A O 1
ATOM 696 N N . LEU A 1 90 ? 103.967 9.429 53.579 1.00 22.57 90 LEU A N 1
ATOM 697 C CA . LEU A 1 90 ? 104.822 8.335 53.136 1.00 21.66 90 LEU A CA 1
ATOM 698 C C . LEU A 1 90 ? 104.520 7.098 53.960 1.00 21.07 90 LEU A C 1
ATOM 699 O O . LEU A 1 90 ? 104.631 7.123 55.182 1.00 20.99 90 LEU A O 1
ATOM 704 N N . ILE A 1 91 ? 104.132 6.019 53.294 1.00 20.36 91 ILE A N 1
ATOM 705 C CA . ILE A 1 91 ? 103.884 4.759 53.977 1.00 19.83 91 ILE A CA 1
ATOM 706 C C . ILE A 1 91 ? 104.870 3.706 53.478 1.00 19.66 91 ILE A C 1
ATOM 707 O O . ILE A 1 91 ? 105.093 3.589 52.273 1.00 19.74 91 ILE A O 1
ATOM 712 N N . ALA A 1 92 ? 105.476 2.968 54.409 1.00 19.34 92 ALA A N 1
ATOM 713 C CA . ALA A 1 92 ? 106.383 1.860 54.084 1.00 19.05 92 ALA A CA 1
ATOM 714 C C . ALA A 1 92 ? 106.390 0.849 55.219 1.00 18.92 92 ALA A C 1
ATOM 715 O O . ALA A 1 92 ? 106.383 1.229 56.389 1.00 19.12 92 ALA A O 1
ATOM 717 N N . ASP A 1 93 ? 106.411 -0.437 54.884 1.00 18.63 93 ASP A N 1
ATOM 718 C CA . ASP A 1 93 ? 106.420 -1.462 55.922 1.00 18.44 93 ASP A CA 1
ATOM 719 C C . ASP A 1 93 ? 107.835 -1.709 56.467 1.00 18.23 93 ASP A C 1
ATOM 720 O O . ASP A 1 93 ? 108.803 -1.116 55.982 1.00 18.05 93 ASP A O 1
ATOM 725 N N . ASN A 1 94 ? 107.940 -2.564 57.487 1.00 18.00 94 ASN A N 1
ATOM 726 C CA . ASN A 1 94 ? 109.213 -2.827 58.170 1.00 17.68 94 ASN A CA 1
ATOM 727 C C . ASN A 1 94 ? 110.325 -3.390 57.293 1.00 17.66 94 ASN A C 1
ATOM 728 O O . ASN A 1 94 ? 111.498 -3.067 57.481 1.00 17.65 94 ASN A O 1
ATOM 733 N N . THR A 1 95 ? 109.946 -4.236 56.341 1.00 17.58 95 THR A N 1
ATOM 734 C CA . THR A 1 95 ? 110.884 -4.797 55.383 1.00 17.39 95 THR A CA 1
ATOM 735 C C . THR A 1 95 ? 110.321 -4.539 53.990 1.00 17.36 95 THR A C 1
ATOM 736 O O . THR A 1 95 ? 109.678 -5.421 53.410 1.00 17.55 95 THR A O 1
ATOM 740 N N . PRO A 1 96 ? 110.551 -3.323 53.453 1.00 17.09 96 PRO A N 1
ATOM 741 C CA . PRO A 1 96 ? 109.864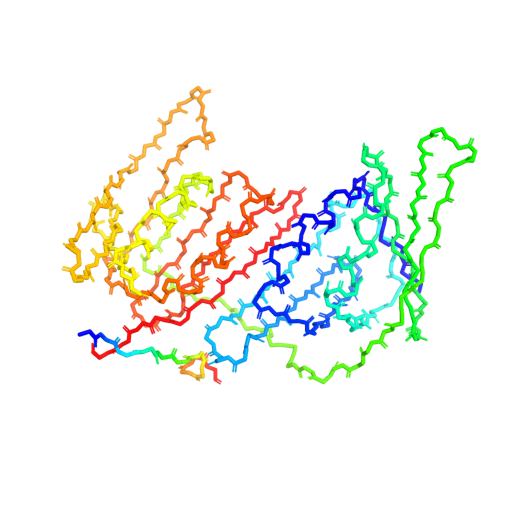 -2.850 52.255 1.00 16.98 96 PRO A CA 1
ATOM 742 C C . PRO A 1 96 ? 110.595 -3.105 50.939 1.00 17.03 96 PRO A C 1
ATOM 743 O O . PRO A 1 96 ? 111.826 -3.102 50.896 1.00 16.92 96 PRO A O 1
ATOM 747 N N . ASP A 1 97 ? 109.826 -3.318 49.874 1.00 17.21 97 ASP A N 1
ATOM 748 C CA . ASP A 1 97 ? 110.376 -3.380 48.521 1.00 17.46 97 ASP A CA 1
ATOM 749 C C . ASP A 1 97 ? 109.906 -2.173 47.726 1.00 17.81 97 ASP A C 1
ATOM 750 O O . ASP A 1 97 ? 110.391 -1.902 46.625 1.00 17.77 97 ASP A O 1
ATOM 755 N N . SER A 1 98 ? 108.947 -1.454 48.299 1.00 18.27 98 SER A N 1
ATOM 756 C CA . SER A 1 98 ? 108.397 -0.250 47.679 1.00 18.66 98 SER A CA 1
ATOM 757 C C . SER A 1 98 ? 107.942 0.752 48.737 1.00 18.58 98 SER A C 1
ATOM 758 O O . SER A 1 98 ? 107.828 0.413 49.918 1.00 18.58 98 SER A O 1
ATOM 761 N N . ILE A 1 99 ? 107.701 1.986 48.301 1.00 18.57 99 ILE A N 1
ATOM 762 C CA . ILE A 1 99 ? 107.202 3.047 49.175 1.00 18.36 99 ILE A CA 1
ATOM 763 C C . ILE A 1 99 ? 105.905 3.628 48.610 1.00 18.16 99 ILE A C 1
ATOM 764 O O . ILE A 1 99 ? 105.835 4.018 47.441 1.00 18.04 99 ILE A O 1
ATOM 769 N N . ILE A 1 100 ? 104.871 3.648 49.441 1.00 17.92 100 ILE A N 1
ATOM 770 C CA . ILE A 1 100 ? 103.592 4.214 49.050 1.00 17.76 100 ILE A CA 1
ATOM 771 C C . ILE A 1 100 ? 103.566 5.702 49.372 1.00 17.78 100 ILE A C 1
ATOM 772 O O . ILE A 1 100 ? 103.836 6.098 50.500 1.00 17.92 100 ILE A O 1
ATOM 777 N N . LEU A 1 101 ? 103.273 6.522 48.368 1.00 17.97 101 LEU A N 1
ATOM 778 C CA . LEU A 1 101 ? 103.098 7.956 48.569 1.00 18.20 101 LEU A CA 1
ATOM 779 C C . LEU A 1 101 ? 101.632 8.311 48.365 1.00 18.56 101 LEU A C 1
ATOM 780 O O . LEU A 1 101 ? 101.122 8.256 47.245 1.00 18.50 101 LEU A O 1
ATOM 785 N N . LEU A 1 102 ? 100.961 8.669 49.456 1.00 19.09 102 LEU A N 1
ATOM 786 C CA . LEU A 1 102 ? 99.529 8.959 49.437 1.00 19.62 102 LEU A CA 1
ATOM 787 C C . LEU A 1 102 ? 99.253 10.467 49.493 1.00 20.04 102 LEU A C 1
ATOM 788 O O . LEU A 1 102 ? 99.704 11.154 50.411 1.00 20.10 102 LEU A O 1
ATOM 793 N N . PHE A 1 103 ? 98.532 10.970 48.490 1.00 20.61 103 PHE A N 1
ATOM 794 C CA . PHE A 1 103 ? 98.101 12.369 48.434 1.00 21.17 103 PHE A CA 1
ATOM 795 C C . PHE A 1 103 ? 96.615 12.463 48.753 1.00 21.90 103 PHE A C 1
ATOM 796 O O . PHE A 1 103 ? 95.786 11.894 48.043 1.00 22.04 103 PHE A O 1
ATOM 804 N N . GLU A 1 104 ? 96.276 13.179 49.820 1.00 22.85 104 GLU A N 1
ATOM 805 C CA . GLU A 1 104 ? 94.879 13.377 50.192 1.00 23.79 104 GLU A CA 1
ATOM 806 C C . GLU A 1 104 ? 94.521 14.853 50.180 1.00 24.43 104 GLU A C 1
ATOM 807 O O . GLU A 1 104 ? 95.309 15.701 50.606 1.00 24.38 104 GLU A O 1
ATOM 813 N N . ASP A 1 105 ? 93.335 15.156 49.669 1.00 25.36 105 ASP A N 1
ATOM 814 C CA . ASP A 1 105 ? 92.848 16.523 49.667 1.00 26.31 105 ASP A CA 1
ATOM 815 C C . ASP A 1 105 ? 91.916 16.722 50.851 1.00 26.88 105 ASP A C 1
ATOM 816 O O . ASP A 1 105 ? 91.207 15.788 51.250 1.00 26.82 105 ASP A O 1
ATOM 821 N N . THR A 1 106 ? 91.939 17.935 51.409 1.00 27.65 106 THR A N 1
ATOM 822 C CA . THR A 1 106 ? 91.084 18.317 52.539 1.00 28.45 106 THR A CA 1
ATOM 823 C C . THR A 1 106 ? 89.606 17.977 52.281 1.00 28.93 106 THR A C 1
ATOM 824 O O . THR A 1 106 ? 88.955 17.347 53.122 1.00 29.03 106 THR A O 1
ATOM 828 N N . LYS A 1 107 ? 89.091 18.370 51.114 1.00 29.44 107 LYS A N 1
ATOM 829 C CA . LYS A 1 107 ? 87.797 17.864 50.644 1.00 29.87 107 LYS A CA 1
ATOM 830 C C . LYS A 1 107 ? 88.002 16.662 49.713 1.00 29.99 107 LYS A C 1
ATOM 831 O O . LYS A 1 107 ? 88.580 16.785 48.630 1.00 30.06 107 LYS A O 1
ATOM 837 N N . LYS A 1 108 ? 87.531 15.501 50.153 1.00 30.13 108 LYS A N 1
ATOM 838 C CA . LYS A 1 108 ? 87.706 14.261 49.405 1.00 30.36 108 LYS A CA 1
ATOM 839 C C . LYS A 1 108 ? 86.334 13.576 49.201 1.00 30.49 108 LYS A C 1
ATOM 840 O O . LYS A 1 108 ? 85.350 14.042 49.781 1.00 30.61 108 LYS A O 1
ATOM 846 N N . ASP A 1 109 ? 86.219 12.502 48.404 1.00 30.48 109 ASP A N 1
ATOM 847 C CA . ASP A 1 109 ? 87.311 11.776 47.732 1.00 30.42 109 ASP A CA 1
ATOM 848 C C . ASP A 1 109 ? 87.950 12.475 46.529 1.00 30.27 109 ASP A C 1
ATOM 849 O O . ASP A 1 109 ? 87.306 12.711 45.503 1.00 30.30 109 ASP A O 1
ATOM 854 N N . ARG A 1 110 ? 89.228 12.801 46.694 1.00 30.03 110 ARG A N 1
ATOM 855 C CA . ARG A 1 110 ? 90.104 13.211 45.610 1.00 29.84 110 ARG A CA 1
ATOM 856 C C . ARG A 1 110 ? 91.489 12.677 45.986 1.00 29.46 110 ARG A C 1
ATOM 857 O O . ARG A 1 110 ? 92.470 13.427 46.050 1.00 29.58 110 ARG A O 1
ATOM 865 N N . ILE A 1 111 ? 91.538 11.365 46.242 1.00 28.90 111 ILE A N 1
ATOM 866 C CA . ILE A 1 111 ? 92.732 10.667 46.748 1.00 28.29 111 ILE A CA 1
ATOM 867 C C . ILE A 1 111 ? 93.621 10.105 45.633 1.00 27.70 111 ILE A C 1
ATOM 868 O O . ILE A 1 111 ? 93.138 9.462 44.698 1.00 27.58 111 ILE A O 1
ATOM 873 N N . ALA A 1 112 ? 94.920 10.373 45.740 1.00 27.06 112 ALA A N 1
ATOM 874 C CA . ALA A 1 112 ? 95.910 9.836 44.819 1.00 26.54 112 ALA A CA 1
ATOM 875 C C . ALA A 1 112 ? 96.884 8.933 45.565 1.00 26.22 112 ALA A C 1
ATOM 876 O O . ALA A 1 112 ? 97.482 9.347 46.557 1.00 26.21 112 ALA A O 1
ATOM 878 N N . GLU A 1 113 ? 97.035 7.699 45.093 1.00 25.84 113 GLU A N 1
ATOM 879 C CA . GLU A 1 113 ? 97.993 6.764 45.679 1.00 25.52 113 GLU A CA 1
ATOM 880 C C . GLU A 1 113 ? 99.063 6.309 44.692 1.00 25.27 113 GLU A C 1
ATOM 881 O O . GLU A 1 113 ? 98.771 5.633 43.704 1.00 25.29 113 GLU A O 1
ATOM 887 N N . TYR A 1 114 ? 100.308 6.663 44.989 1.00 24.99 114 TYR A N 1
ATOM 888 C CA . TYR A 1 114 ? 101.439 6.287 44.156 1.00 24.71 114 TYR A CA 1
ATOM 889 C C . TYR A 1 114 ? 102.325 5.267 44.867 1.00 24.82 114 TYR A C 1
ATOM 890 O O . TYR A 1 114 ? 102.475 5.299 46.090 1.00 24.87 114 TYR A O 1
ATOM 899 N N . SER A 1 115 ? 102.880 4.339 44.095 1.00 24.82 115 SER A N 1
ATOM 900 C CA . SER A 1 115 ? 103.803 3.339 44.622 1.00 24.63 115 SER A CA 1
ATOM 901 C C . SER A 1 115 ? 105.135 3.493 43.899 1.00 24.38 115 SER A C 1
ATOM 902 O O . SER A 1 115 ? 105.163 3.744 42.698 1.00 24.49 115 SER A O 1
ATOM 905 N N . LEU A 1 116 ? 106.236 3.361 44.628 1.00 24.08 116 LEU A N 1
ATOM 906 C CA . LEU A 1 116 ? 107.557 3.509 44.028 1.00 23.89 116 LEU A CA 1
ATOM 907 C C . LEU A 1 116 ? 108.475 2.375 44.460 1.00 24.07 116 LEU A C 1
ATOM 908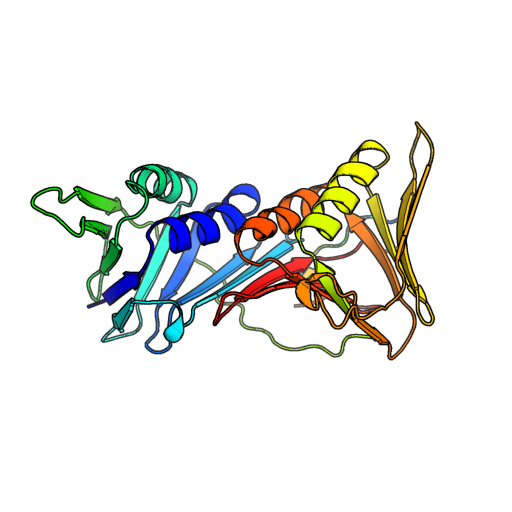 O O . LEU A 1 116 ? 108.713 2.192 45.651 1.00 24.16 116 LEU A O 1
ATOM 913 N N . LYS A 1 117 ? 108.982 1.616 43.490 1.00 24.23 117 LYS A N 1
ATOM 914 C CA . LYS A 1 117 ? 109.890 0.505 43.770 1.00 24.41 117 LYS A CA 1
ATOM 915 C C . LYS A 1 117 ? 111.220 1.022 44.302 1.00 24.76 117 LYS A C 1
ATOM 916 O O . LYS A 1 117 ? 111.799 1.963 43.749 1.00 24.57 117 LYS A O 1
ATOM 922 N N . LEU A 1 118 ? 111.682 0.409 45.389 1.00 25.31 118 LEU A N 1
ATOM 923 C CA . LEU A 1 118 ? 112.929 0.803 46.032 1.00 25.94 118 LEU A CA 1
ATOM 924 C C . LEU A 1 118 ? 114.126 0.149 45.364 1.00 26.60 118 LEU A C 1
ATOM 925 O O . LEU A 1 118 ? 114.001 -0.913 44.760 1.00 26.62 118 LEU A O 1
ATOM 930 N N . MET A 1 119 ? 115.280 0.802 45.465 1.00 27.64 119 MET A N 1
ATOM 931 C CA . MET A 1 119 ? 116.550 0.223 45.042 1.00 28.73 119 MET A CA 1
ATOM 932 C C . MET A 1 119 ? 117.438 0.129 46.276 1.00 29.22 119 MET A C 1
ATOM 933 O O . MET A 1 119 ? 117.307 0.938 47.192 1.00 29.27 119 MET A O 1
ATOM 938 N N . ASP A 1 120 ? 118.321 -0.863 46.324 1.00 29.93 120 ASP A N 1
ATOM 939 C CA . ASP A 1 120 ? 119.220 -0.969 47.465 1.00 30.77 120 ASP A CA 1
ATOM 940 C C . ASP A 1 120 ? 120.655 -0.542 47.171 1.00 31.33 120 ASP A C 1
ATOM 941 O O . ASP A 1 120 ? 121.338 -1.093 46.306 1.00 31.25 120 ASP A O 1
ATOM 946 N N . ILE A 1 121 ? 121.062 0.500 47.886 1.00 32.17 121 ILE A N 1
ATOM 947 C CA . ILE A 1 121 ? 122.452 0.891 48.050 1.00 33.12 121 ILE A CA 1
ATOM 948 C C . ILE A 1 121 ? 122.693 0.636 49.545 1.00 33.91 121 ILE A C 1
ATOM 949 O O . ILE A 1 121 ? 121.789 0.922 50.329 1.00 34.03 121 ILE A O 1
ATOM 954 N N . ASP A 1 122 ? 123.846 0.117 49.999 1.00 34.94 122 ASP A N 1
ATOM 955 C CA . ASP A 1 122 ? 125.179 0.120 49.367 1.00 35.92 122 ASP A CA 1
ATOM 956 C C . ASP A 1 122 ? 125.792 1.507 49.490 1.00 36.58 122 ASP A C 1
ATOM 957 O O . ASP A 1 122 ? 126.314 2.062 48.524 1.00 36.67 122 ASP A O 1
ATOM 962 N N . ALA A 1 123 ? 125.719 2.049 50.704 1.00 37.45 123 ALA A N 1
ATOM 963 C CA . ALA A 1 123 ? 126.215 3.387 50.992 1.00 38.35 123 ALA A CA 1
ATOM 964 C C . ALA A 1 123 ? 127.269 3.372 52.091 1.00 39.02 123 ALA A C 1
ATOM 965 O O . ALA A 1 123 ? 127.860 2.332 52.390 1.00 39.10 123 ALA A O 1
ATOM 967 N N . ASP A 1 124 ? 127.492 4.540 52.688 1.00 39.97 124 ASP A N 1
ATOM 968 C CA . ASP A 1 124 ? 128.533 4.728 53.692 1.00 40.84 124 ASP A CA 1
ATOM 969 C C . ASP A 1 124 ? 127.942 4.831 55.100 1.00 41.47 124 ASP A C 1
ATOM 970 O O . ASP A 1 124 ? 128.543 4.339 56.064 1.00 41.59 124 ASP A O 1
ATOM 975 N N . PHE A 1 125 ? 126.763 5.459 55.195 1.00 42.18 125 PHE A N 1
ATOM 976 C CA . PHE A 1 125 ? 126.175 5.945 56.461 1.00 42.74 125 PHE A CA 1
ATOM 977 C C . PHE A 1 125 ? 127.198 6.843 57.169 1.00 43.02 125 PHE A C 1
ATOM 978 O O . PHE A 1 125 ? 127.422 6.722 58.378 1.00 43.08 125 PHE A O 1
ATOM 986 N N . LEU A 1 126 ? 127.822 7.735 56.400 1.00 43.32 126 LEU A N 1
ATOM 987 C CA . LEU A 1 126 ? 129.000 8.472 56.861 1.00 43.58 126 LEU A CA 1
ATOM 988 C C . LEU A 1 126 ? 128.637 9.630 57.792 1.00 43.61 126 LEU A C 1
ATOM 989 O O . LEU A 1 126 ? 128.638 10.796 57.388 1.00 43.57 126 LEU A O 1
ATOM 994 N N . LYS A 1 127 ? 128.323 9.301 59.042 1.00 43.59 127 LYS A N 1
ATOM 995 C CA . LYS A 1 127 ? 128.018 10.327 60.034 1.00 43.56 127 LYS A CA 1
ATOM 996 C C . LYS A 1 127 ? 129.284 10.769 60.767 1.00 43.19 127 LYS A C 1
ATOM 997 O O . LYS A 1 127 ? 129.716 10.129 61.731 1.00 43.04 127 LYS A O 1
ATOM 1003 N N . ILE A 1 128 ? 129.883 11.855 60.276 1.00 42.78 128 ILE A N 1
ATOM 1004 C CA . ILE A 1 128 ? 131.062 12.456 60.906 1.00 42.30 128 ILE A CA 1
ATOM 1005 C C . ILE A 1 128 ? 130.837 13.955 61.158 1.00 41.93 128 ILE A C 1
ATOM 1006 O O . ILE A 1 128 ? 130.399 14.689 60.267 1.00 41.71 128 ILE A O 1
ATOM 1011 N N . GLU A 1 129 ? 131.131 14.375 62.392 1.00 41.51 129 GLU A N 1
ATOM 1012 C CA . GLU A 1 129 ? 130.748 15.683 62.929 1.00 41.06 129 GLU A CA 1
ATOM 1013 C C . GLU A 1 129 ? 131.583 15.985 64.190 1.00 40.52 129 GLU A C 1
ATOM 1014 O O . GLU A 1 129 ? 132.099 15.049 64.812 1.00 40.49 129 GLU A O 1
ATOM 1020 N N . GLU A 1 130 ? 131.789 17.255 64.562 1.00 39.78 130 GLU A N 1
ATOM 1021 C CA . GLU A 1 130 ? 131.657 18.448 63.716 1.00 39.06 130 GLU A CA 1
ATOM 1022 C C . GLU A 1 130 ? 132.948 19.253 63.922 1.00 38.33 130 GLU A C 1
ATOM 1023 O O . GLU A 1 130 ? 133.620 19.107 64.949 1.00 38.13 130 GLU A O 1
ATOM 1029 N N . LEU A 1 131 ? 133.285 20.104 62.956 1.00 37.41 131 LEU A N 1
ATOM 1030 C CA . LEU A 1 131 ? 134.586 20.782 62.935 1.00 36.37 131 LEU A CA 1
ATOM 1031 C C . LEU A 1 131 ? 134.596 22.160 63.608 1.00 35.48 131 LEU A C 1
ATOM 1032 O O . LEU A 1 131 ? 133.548 22.694 63.983 1.00 35.44 131 LEU A O 1
ATOM 1037 N N . GLN A 1 132 ? 135.796 22.714 63.765 1.00 34.25 132 GLN A N 1
ATOM 1038 C CA . GLN A 1 132 ? 135.977 24.089 64.216 1.00 33.01 132 GLN A CA 1
ATOM 1039 C C . GLN A 1 132 ? 136.145 25.012 63.011 1.00 32.06 132 GLN A C 1
ATOM 1040 O O . GLN A 1 132 ? 137.141 24.924 62.291 1.00 32.12 132 GLN A O 1
ATOM 1046 N N . TYR A 1 133 ? 135.172 25.892 62.789 1.00 30.63 133 TYR A N 1
ATOM 1047 C CA . TYR A 1 133 ? 135.199 26.771 61.625 1.00 29.26 133 TYR A CA 1
ATOM 1048 C C . TYR A 1 133 ? 135.774 28.146 61.954 1.00 28.44 133 TYR A C 1
ATOM 1049 O O . TYR A 1 133 ? 135.406 28.752 62.959 1.00 28.37 133 TYR A O 1
ATOM 1058 N N . ASP A 1 134 ? 136.681 28.621 61.100 1.00 27.39 134 ASP A N 1
ATOM 1059 C CA . ASP A 1 134 ? 137.327 29.929 61.259 1.00 26.43 134 ASP A CA 1
ATOM 1060 C C . ASP A 1 134 ? 136.329 31.079 61.247 1.00 25.71 134 ASP A C 1
ATOM 1061 O O . ASP A 1 134 ? 136.427 32.006 62.041 1.00 25.66 134 ASP A O 1
ATOM 1066 N N . SER A 1 135 ? 135.384 31.025 60.319 1.00 24.79 135 SER A N 1
ATOM 1067 C CA . SER A 1 135 ? 134.351 32.042 60.225 1.00 23.94 135 SER A CA 1
ATOM 1068 C C . SER A 1 135 ? 133.029 31.383 59.890 1.00 23.33 135 SER A C 1
ATOM 1069 O O . SER A 1 135 ? 132.996 30.363 59.197 1.00 23.41 135 SER A O 1
ATOM 1072 N N . THR A 1 136 ? 131.941 31.944 60.410 1.00 22.38 136 THR A N 1
ATOM 1073 C CA . THR A 1 136 ? 130.603 31.495 60.037 1.00 21.35 136 THR A CA 1
ATOM 1074 C C . THR A 1 136 ? 129.712 32.701 59.729 1.00 20.59 136 THR A C 1
ATOM 1075 O O . THR A 1 136 ? 129.732 33.705 60.445 1.00 20.30 136 THR A O 1
ATOM 1079 N N . LEU A 1 137 ? 128.942 32.596 58.650 1.00 19.65 137 LEU A N 1
ATOM 1080 C CA . LEU A 1 137 ? 128.071 33.682 58.230 1.00 18.93 137 LEU A CA 1
ATOM 1081 C C . LEU A 1 137 ? 126.684 33.204 57.821 1.00 18.41 137 LEU A C 1
ATOM 1082 O O . LEU A 1 137 ? 126.485 32.041 57.475 1.00 18.37 137 LEU A O 1
ATOM 1087 N N . SER A 1 138 ? 125.726 34.120 57.869 1.00 17.75 138 SER A N 1
ATOM 1088 C CA . SER A 1 138 ? 124.399 33.865 57.345 1.00 16.98 138 SER A CA 1
ATOM 1089 C C . SER A 1 138 ? 123.922 35.084 56.584 1.00 16.67 138 SER A C 1
ATOM 1090 O O . SER A 1 138 ? 124.143 36.225 56.999 1.00 16.42 138 SER A O 1
ATOM 1093 N N . LEU A 1 139 ? 123.280 34.824 55.455 1.00 16.33 139 LEU A N 1
ATOM 1094 C CA . LEU A 1 139 ? 122.709 35.867 54.616 1.00 16.09 139 LEU A CA 1
ATOM 1095 C C . LEU A 1 139 ? 121.459 35.285 53.949 1.00 15.92 139 LEU A C 1
ATOM 1096 O O . LEU A 1 139 ? 121.290 34.061 53.927 1.00 15.86 139 LEU A O 1
ATOM 1101 N N . PRO A 1 140 ? 120.565 36.150 53.434 1.00 15.76 140 PRO A N 1
ATOM 1102 C CA . PRO A 1 140 ? 119.440 35.668 52.638 1.00 15.73 140 PRO A CA 1
ATOM 1103 C C . PRO A 1 140 ? 119.871 34.694 51.547 1.00 15.93 140 PRO A C 1
ATOM 1104 O O . PRO A 1 140 ? 120.821 34.957 50.819 1.00 15.87 140 PRO A O 1
ATOM 1108 N N . SER A 1 141 ? 119.175 33.569 51.452 1.00 16.42 141 SER A N 1
ATOM 1109 C CA . SER A 1 141 ? 119.520 32.531 50.489 1.00 16.97 141 SER A CA 1
ATOM 1110 C C . SER A 1 141 ? 119.401 33.006 49.041 1.00 17.31 141 SER A C 1
ATOM 1111 O O . SER A 1 141 ? 120.218 32.632 48.200 1.00 17.67 141 SER A O 1
ATOM 1114 N N . SER A 1 142 ? 118.392 33.827 48.759 1.00 17.46 142 SER A N 1
ATOM 1115 C CA . SER A 1 142 ? 118.159 34.335 47.408 1.00 17.97 142 SER A CA 1
ATOM 1116 C C . SER A 1 142 ? 119.241 35.326 46.990 1.00 18.45 142 SER A C 1
ATOM 1117 O O . SER A 1 142 ? 119.532 35.478 45.800 1.00 18.59 142 SER A O 1
ATOM 1120 N N . GLU A 1 143 ? 119.813 36.002 47.983 1.00 18.94 143 GLU A N 1
ATOM 1121 C CA . GLU A 1 143 ? 120.917 36.930 47.789 1.00 19.36 143 GLU A CA 1
ATOM 1122 C C . GLU A 1 143 ? 122.175 36.156 47.432 1.00 19.26 143 GLU A C 1
ATOM 1123 O O . GLU A 1 143 ? 122.859 36.475 46.457 1.00 19.28 143 GLU A O 1
ATOM 1129 N N . PHE A 1 144 ? 122.456 35.122 48.219 1.00 19.34 144 PHE A N 1
ATOM 1130 C CA . PHE A 1 144 ? 123.583 34.236 47.967 1.00 19.43 144 PHE A CA 1
ATOM 1131 C C . PHE A 1 144 ? 123.418 33.525 46.636 1.00 19.51 144 PHE A C 1
ATOM 1132 O O . PHE A 1 144 ? 124.399 33.217 45.973 1.00 19.92 144 PHE A O 1
ATOM 1140 N N . SER A 1 145 ? 122.173 33.282 46.242 1.00 19.45 145 SER A N 1
ATOM 1141 C CA . SER A 1 145 ? 121.881 32.620 44.983 1.00 19.32 145 SER A CA 1
ATOM 1142 C C . SER A 1 145 ? 122.244 33.504 43.796 1.00 19.15 145 SER A C 1
ATOM 1143 O O . SER A 1 145 ? 122.914 33.055 42.861 1.00 19.17 145 SER A O 1
ATOM 1146 N N . LYS A 1 146 ? 121.805 34.763 43.841 1.00 18.83 146 LYS A N 1
ATOM 1147 C CA . LYS A 1 146 ? 122.098 35.709 42.773 1.00 18.34 146 LYS A CA 1
ATOM 1148 C C . LYS A 1 146 ? 123.595 35.937 42.645 1.00 18.24 146 LYS A C 1
ATOM 1149 O O . LYS A 1 146 ? 124.114 36.002 41.534 1.00 18.30 146 LYS A O 1
ATOM 1155 N N . ILE A 1 147 ? 124.274 36.049 43.787 1.00 17.91 147 ILE A N 1
ATOM 1156 C CA . ILE A 1 147 ? 125.718 36.257 43.821 1.00 17.65 147 ILE A CA 1
ATOM 1157 C C . ILE A 1 147 ? 126.438 35.134 43.076 1.00 17.95 147 ILE A C 1
ATOM 1158 O O . ILE A 1 147 ? 127.311 35.395 42.247 1.00 18.26 147 ILE A O 1
ATOM 1163 N N . VAL A 1 148 ? 126.032 33.895 43.348 1.00 17.98 148 VAL A N 1
ATOM 1164 C CA . VAL A 1 148 ? 126.632 32.720 42.733 1.00 17.98 148 VAL A CA 1
ATOM 1165 C C . VAL A 1 148 ? 126.315 32.643 41.239 1.00 18.27 148 VAL A C 1
ATOM 1166 O O . VAL A 1 148 ? 127.205 32.391 40.425 1.00 18.12 148 VAL A O 1
ATOM 1170 N N . ARG A 1 149 ? 125.055 32.878 40.884 1.00 18.69 149 ARG A N 1
ATOM 1171 C CA . ARG A 1 149 ? 124.631 32.835 39.487 1.00 19.26 149 ARG A CA 1
ATOM 1172 C C . ARG A 1 149 ? 125.358 33.881 38.651 1.00 19.19 149 ARG A C 1
ATOM 1173 O O . ARG A 1 149 ? 125.760 33.607 37.521 1.00 19.46 149 ARG A O 1
ATOM 1181 N N . ASP A 1 150 ? 125.539 35.067 39.225 1.00 19.14 150 ASP A N 1
ATOM 1182 C CA . ASP A 1 150 ? 126.168 36.180 38.531 1.00 18.98 150 ASP A CA 1
ATOM 1183 C C . ASP A 1 150 ? 127.646 35.948 38.280 1.00 18.87 150 ASP A C 1
ATOM 1184 O O . ASP A 1 150 ? 128.099 36.000 37.138 1.00 18.78 150 ASP A O 1
ATOM 1189 N N . LEU A 1 151 ? 128.386 35.684 39.352 1.00 18.78 151 LEU A N 1
ATOM 1190 C CA . LEU A 1 151 ? 129.820 35.429 39.262 1.00 18.87 151 LEU A CA 1
ATOM 1191 C C . LEU A 1 151 ? 130.178 34.226 38.382 1.00 19.26 151 LEU A C 1
ATOM 1192 O O . LEU A 1 151 ? 131.245 34.213 37.764 1.00 19.37 151 LEU A O 1
ATOM 1197 N N . SER A 1 152 ? 129.281 33.238 38.318 1.00 19.63 152 SER A N 1
ATOM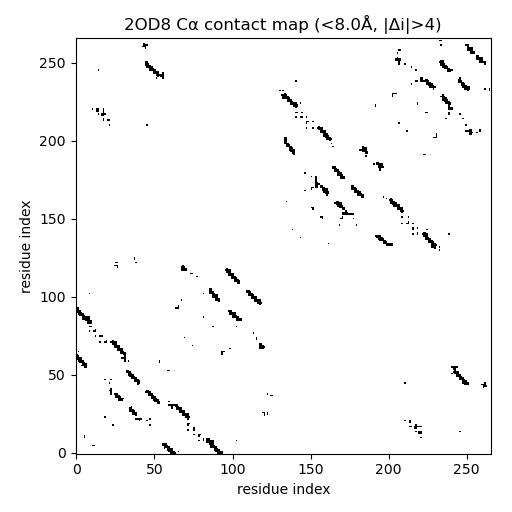 1198 C CA . SER A 1 152 ? 129.476 32.023 37.515 1.00 20.14 152 SER A CA 1
ATOM 1199 C C . SER A 1 152 ? 129.614 32.252 36.011 1.00 20.46 152 SER A C 1
ATOM 1200 O O . SER A 1 152 ? 130.108 31.381 35.293 1.00 20.46 152 SER A O 1
ATOM 1203 N N . GLN A 1 153 ? 129.168 33.410 35.534 1.00 20.94 153 GLN A N 1
ATOM 1204 C CA . GLN A 1 153 ? 129.295 33.763 34.124 1.00 21.44 153 GLN A CA 1
ATOM 1205 C C . GLN A 1 153 ? 130.724 34.161 33.786 1.00 21.76 153 GLN A C 1
ATOM 1206 O O . GLN A 1 153 ? 131.122 34.155 32.616 1.00 21.67 153 GLN A O 1
ATOM 1212 N N . LEU A 1 154 ? 131.483 34.523 34.818 1.00 22.16 154 LEU A N 1
ATOM 1213 C CA . LEU A 1 154 ? 132.822 35.051 34.642 1.00 22.59 154 LEU A CA 1
ATOM 1214 C C . LEU A 1 154 ? 133.905 33.996 34.740 1.00 23.02 154 LEU A C 1
ATOM 1215 O O . LEU A 1 154 ? 134.948 34.122 34.094 1.00 23.31 154 LEU A O 1
ATOM 1220 N N . SER A 1 155 ? 133.663 32.960 35.539 1.00 23.38 155 SER A N 1
ATOM 1221 C CA . SER A 1 155 ? 134.704 31.984 35.841 1.00 23.69 155 SER A CA 1
ATOM 1222 C C . SER A 1 155 ? 134.173 30.647 36.339 1.00 23.95 155 SER A C 1
ATOM 1223 O O . SER A 1 155 ? 133.064 30.560 36.867 1.00 24.05 155 SER A O 1
ATOM 1226 N N . ASP A 1 156 ? 134.995 29.612 36.183 1.00 24.30 156 ASP A N 1
ATOM 1227 C CA . ASP A 1 156 ? 134.711 28.288 36.729 1.00 24.56 156 ASP A CA 1
ATOM 1228 C C . ASP A 1 156 ? 135.009 28.221 38.227 1.00 24.50 156 ASP A C 1
ATOM 1229 O O . ASP A 1 156 ? 134.594 27.281 38.905 1.00 24.60 156 ASP A O 1
ATOM 1234 N N . SER A 1 157 ? 135.726 29.224 38.730 1.00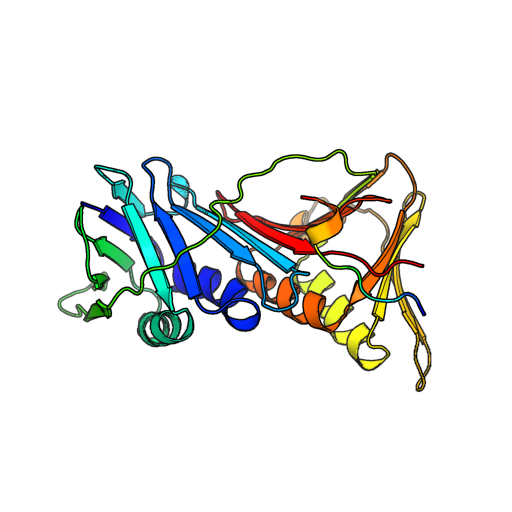 24.46 157 SER A N 1
ATOM 1235 C CA . SER A 1 157 ? 136.100 29.290 40.139 1.00 24.58 157 SER A CA 1
ATOM 1236 C C . SER A 1 157 ? 135.563 30.556 40.796 1.00 24.59 157 SER A C 1
ATOM 1237 O O . SER A 1 157 ? 135.674 31.652 40.241 1.00 24.61 157 SER A O 1
ATOM 1240 N N . ILE A 1 158 ? 134.981 30.390 41.980 1.00 24.57 158 ILE A N 1
ATOM 1241 C CA . ILE A 1 158 ? 134.547 31.517 42.798 1.00 24.53 158 ILE A CA 1
ATOM 1242 C C . ILE A 1 158 ? 135.328 31.522 44.109 1.00 24.71 158 ILE A C 1
ATOM 1243 O O . ILE A 1 158 ? 135.464 30.494 44.773 1.00 24.59 158 ILE A O 1
ATOM 1248 N N . ASN A 1 159 ? 135.851 32.691 44.456 1.00 24.99 159 ASN A N 1
ATOM 1249 C CA . ASN A 1 159 ? 136.640 32.875 45.654 1.00 25.29 159 ASN A CA 1
ATOM 1250 C C . ASN A 1 159 ? 135.795 33.455 46.772 1.00 25.65 159 ASN A C 1
ATOM 1251 O O . ASN A 1 159 ? 135.059 34.413 46.555 1.00 25.64 159 ASN A O 1
ATOM 1256 N N . ILE A 1 160 ? 135.895 32.886 47.970 1.00 26.28 160 ILE A N 1
ATOM 1257 C CA . ILE A 1 160 ? 135.241 33.487 49.141 1.00 26.78 160 ILE A CA 1
ATOM 1258 C C . ILE A 1 160 ? 136.272 33.980 50.148 1.00 27.15 160 ILE A C 1
ATOM 1259 O O . ILE A 1 160 ? 137.096 33.205 50.636 1.00 27.21 160 ILE A O 1
ATOM 1264 N N . MET A 1 161 ? 136.223 35.277 50.442 1.00 27.72 161 MET A N 1
ATOM 1265 C CA . MET A 1 161 ? 137.190 35.912 51.336 1.00 28.39 161 MET A CA 1
ATOM 1266 C C . MET A 1 161 ? 136.534 36.606 52.513 1.00 28.05 161 MET A C 1
ATOM 1267 O O . MET A 1 161 ? 135.736 37.526 52.341 1.00 28.25 161 MET A O 1
ATOM 1272 N N . ILE A 1 162 ? 136.894 36.177 53.712 1.00 27.86 162 ILE A N 1
ATOM 1273 C CA . ILE A 1 162 ? 136.400 36.817 54.912 1.00 27.69 162 ILE A CA 1
ATOM 1274 C C . ILE A 1 162 ? 137.543 37.493 55.643 1.00 27.54 162 ILE A C 1
ATOM 1275 O O . ILE A 1 162 ? 138.488 36.840 56.070 1.00 27.33 162 ILE A O 1
ATOM 1280 N N . THR A 1 163 ? 137.458 38.815 55.736 1.00 27.55 163 THR A N 1
ATOM 1281 C CA . THR A 1 163 ? 138.371 39.611 56.548 1.00 27.53 163 THR A CA 1
ATOM 1282 C C . THR A 1 163 ? 137.571 40.197 57.714 1.00 27.47 163 THR A C 1
ATOM 1283 O O . THR A 1 163 ? 136.464 39.736 57.994 1.00 27.51 163 THR A O 1
ATOM 1287 N N . LYS A 1 164 ? 138.119 41.201 58.396 1.00 27.42 164 LYS A N 1
ATOM 1288 C CA . LYS A 1 164 ? 137.396 41.841 59.491 1.00 27.26 164 LYS A CA 1
ATOM 1289 C C . LYS A 1 164 ? 136.181 42.582 58.946 1.00 27.23 164 LYS A C 1
ATOM 1290 O O . LYS A 1 164 ? 136.318 43.437 58.067 1.00 27.29 164 LYS A O 1
ATOM 1296 N N . GLU A 1 165 ? 135.002 42.216 59.456 1.00 26.98 165 GLU A N 1
ATOM 1297 C CA . GLU A 1 165 ? 133.711 42.810 59.066 1.00 26.74 165 GLU A CA 1
ATOM 1298 C C . GLU A 1 165 ? 133.423 42.828 57.555 1.00 26.36 165 GLU A C 1
ATOM 1299 O O . GLU A 1 165 ? 132.717 43.711 57.070 1.00 26.22 165 GLU A O 1
ATOM 1305 N N . THR A 1 166 ? 133.970 41.866 56.813 1.00 26.07 166 THR A N 1
ATOM 1306 C CA . THR A 1 166 ? 133.798 41.851 55.357 1.00 25.82 166 THR A CA 1
ATOM 1307 C C . THR A 1 166 ? 133.720 40.445 54.780 1.00 25.60 166 THR A C 1
ATOM 1308 O O . THR A 1 166 ? 134.582 39.607 55.042 1.00 25.58 166 THR A O 1
ATOM 1312 N N . ILE A 1 167 ? 132.669 40.208 53.999 1.00 25.48 167 ILE A N 1
ATOM 1313 C CA . ILE A 1 167 ? 132.500 38.979 53.231 1.00 25.34 167 ILE A CA 1
ATOM 1314 C C . ILE A 1 167 ? 132.608 39.348 51.761 1.00 25.13 167 ILE A C 1
ATOM 1315 O O . ILE A 1 167 ? 131.871 40.204 51.266 1.00 25.07 167 ILE A O 1
ATOM 1320 N N . LYS A 1 168 ? 133.525 38.688 51.072 1.00 24.98 168 LYS A N 1
ATOM 1321 C CA . LYS A 1 168 ? 133.889 39.059 49.717 1.00 25.00 168 LYS A CA 1
ATOM 1322 C C . LYS A 1 168 ? 133.878 37.834 48.793 1.00 24.29 168 LYS A C 1
ATOM 1323 O O . LYS A 1 168 ? 134.602 36.858 49.026 1.00 24.17 168 LYS A O 1
ATOM 1329 N N . PHE A 1 169 ? 133.036 37.892 47.761 1.00 23.54 169 PHE A N 1
ATOM 1330 C CA . PHE A 1 169 ? 132.965 36.852 46.730 1.00 23.05 169 PHE A CA 1
ATOM 1331 C C . PHE A 1 169 ? 133.638 37.355 45.467 1.00 22.59 169 PHE A C 1
ATOM 1332 O O . PHE A 1 169 ? 133.280 38.413 44.950 1.00 22.49 169 PHE A O 1
ATOM 1340 N N . VAL A 1 170 ? 134.611 36.601 44.971 1.00 22.15 170 VAL A N 1
ATOM 1341 C CA . VAL A 1 170 ? 135.395 37.035 43.818 1.00 21.98 170 VAL A CA 1
ATOM 1342 C C . VAL A 1 170 ? 135.425 35.980 42.710 1.00 21.99 170 VAL A C 1
ATOM 1343 O O . VAL A 1 170 ? 135.620 34.798 42.975 1.00 21.87 170 VAL A O 1
ATOM 1347 N N . ALA A 1 171 ? 135.217 36.412 41.470 1.00 22.16 171 ALA A N 1
ATOM 1348 C CA . ALA A 1 171 ? 135.438 35.549 40.310 1.00 22.40 171 ALA A CA 1
ATOM 1349 C C . ALA A 1 171 ? 136.379 36.236 39.325 1.00 22.64 171 ALA A C 1
ATOM 1350 O O . ALA A 1 171 ? 136.379 37.462 39.220 1.00 22.74 171 ALA A O 1
ATOM 1352 N N . ASP A 1 172 ? 137.183 35.447 38.614 1.00 23.06 172 ASP A N 1
ATOM 1353 C CA . ASP A 1 172 ? 138.157 35.987 37.655 1.00 23.25 172 ASP A CA 1
ATOM 1354 C C . ASP A 1 172 ? 138.311 35.081 36.431 1.00 23.13 172 ASP A C 1
ATOM 1355 O O . ASP A 1 172 ? 138.530 33.881 36.576 1.00 23.43 172 ASP A O 1
ATOM 1360 N N . GLY A 1 173 ? 138.211 35.657 35.232 1.00 22.90 173 GLY A N 1
ATOM 1361 C CA . GLY A 1 173 ? 138.250 34.874 33.994 1.00 22.68 173 GLY A CA 1
ATOM 1362 C C . GLY A 1 173 ? 138.717 35.638 32.769 1.00 22.60 173 GLY A C 1
ATOM 1363 O O . GLY A 1 173 ? 139.307 36.711 32.892 1.00 22.48 173 GLY A O 1
ATOM 1364 N N . ASP A 1 174 ? 138.449 35.073 31.589 1.00 22.63 174 ASP A N 1
ATOM 1365 C CA . ASP A 1 174 ? 138.861 35.644 30.300 1.00 22.71 174 ASP A CA 1
ATOM 1366 C C . ASP A 1 174 ? 138.192 36.981 30.019 1.00 22.61 174 ASP A C 1
ATOM 1367 O O . ASP A 1 174 ? 138.854 37.976 29.709 1.00 22.56 174 ASP A O 1
ATOM 1372 N N . ILE A 1 175 ? 136.866 36.955 30.102 1.00 22.56 175 ILE A N 1
ATOM 1373 C CA . ILE A 1 175 ? 135.990 38.120 30.043 1.00 22.49 175 ILE A CA 1
ATOM 1374 C C . ILE A 1 175 ? 136.511 39.277 30.908 1.00 22.46 175 ILE A C 1
ATOM 1375 O O . ILE A 1 175 ? 136.720 40.392 30.420 1.00 22.30 175 ILE A O 1
ATOM 1380 N N . GLY A 1 176 ? 136.734 38.988 32.186 1.00 22.45 176 GLY A N 1
ATOM 1381 C CA . GLY A 1 176 ? 137.227 39.963 33.152 1.00 22.53 176 GLY A CA 1
ATOM 1382 C C . GLY A 1 176 ? 136.954 39.440 34.548 1.00 22.64 176 GLY A C 1
ATOM 1383 O O . GLY A 1 176 ? 136.746 38.242 34.729 1.00 22.77 176 GLY A O 1
ATOM 1384 N N . SER A 1 177 ? 136.932 40.327 35.537 1.00 22.73 177 SER A N 1
ATOM 1385 C CA . SER A 1 177 ? 136.704 39.901 36.917 1.00 22.97 177 SER A CA 1
ATOM 1386 C C . SER A 1 177 ? 135.454 40.507 37.562 1.00 23.02 177 SER A C 1
ATOM 1387 O O . SER A 1 177 ? 134.820 41.410 37.008 1.00 22.99 177 SER A O 1
ATOM 1390 N N . GLY A 1 178 ? 135.107 39.994 38.740 1.00 23.14 178 GLY A N 1
ATOM 1391 C CA . GLY A 1 178 ? 133.926 40.451 39.473 1.00 23.19 178 GLY A CA 1
ATOM 1392 C C . GLY A 1 178 ? 134.040 40.242 40.969 1.00 23.19 178 GLY A C 1
ATOM 1393 O O . GLY A 1 178 ? 134.512 39.193 41.423 1.00 23.07 178 GLY A O 1
ATOM 1394 N N . SER A 1 179 ? 133.600 41.242 41.732 1.00 23.22 179 SER A N 1
ATOM 1395 C CA . SER A 1 179 ? 133.718 41.222 43.188 1.00 23.53 179 SER A CA 1
ATOM 1396 C C . SER A 1 179 ? 132.443 41.671 43.888 1.00 23.67 179 SER A C 1
ATOM 1397 O O . SER A 1 179 ? 131.960 42.780 43.666 1.00 23.87 179 SER A O 1
ATOM 1400 N N . VAL A 1 180 ? 131.893 40.812 44.737 1.00 23.69 180 VAL A N 1
ATOM 1401 C CA . VAL A 1 180 ? 130.769 41.227 45.564 1.00 23.69 180 VAL A CA 1
ATOM 1402 C C . VAL A 1 180 ? 131.226 41.357 47.013 1.00 23.85 180 VAL A C 1
ATOM 1403 O O . VAL A 1 180 ? 131.811 40.438 47.580 1.00 23.84 180 VAL A O 1
ATOM 1407 N N . ILE A 1 181 ? 130.985 42.525 47.591 1.00 24.18 181 ILE A N 1
ATOM 1408 C CA . ILE A 1 181 ? 131.392 42.799 48.957 1.00 24.59 181 ILE A CA 1
ATOM 1409 C C . ILE A 1 181 ? 130.161 43.092 49.803 1.00 24.81 181 ILE A C 1
ATOM 1410 O O . ILE A 1 181 ? 129.384 44.011 49.504 1.00 24.69 181 ILE A O 1
ATOM 1415 N N . ILE A 1 182 ? 129.971 42.279 50.839 1.00 25.05 182 ILE A N 1
ATOM 1416 C CA . ILE A 1 182 ? 128.879 42.489 51.780 1.00 25.24 182 ILE A CA 1
ATOM 1417 C C . ILE A 1 182 ? 129.417 42.605 53.197 1.00 25.49 182 ILE A C 1
ATOM 1418 O O . ILE A 1 182 ? 130.323 41.870 53.601 1.00 25.46 182 ILE A O 1
ATOM 1423 N N . LYS A 1 183 ? 128.865 43.565 53.929 1.00 25.78 183 LYS A N 1
ATOM 1424 C CA . LYS A 1 183 ? 129.229 43.804 55.312 1.00 26.01 183 LYS A CA 1
ATOM 1425 C C . LYS A 1 183 ? 128.075 43.387 56.226 1.00 26.01 183 LYS A C 1
ATOM 1426 O O . LYS A 1 183 ? 126.908 43.520 55.845 1.00 25.99 183 LYS A O 1
ATOM 1432 N N . PRO A 1 184 ? 128.399 42.875 57.430 1.00 26.08 184 PRO A N 1
ATOM 1433 C CA . PRO A 1 184 ? 127.413 42.562 58.465 1.00 26.03 184 PRO A CA 1
ATOM 1434 C C . PRO A 1 184 ? 126.499 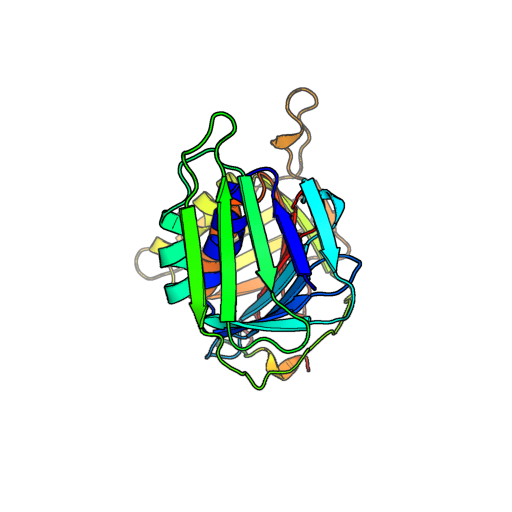43.735 58.804 1.00 25.96 184 PRO A C 1
ATOM 1435 O O . PRO A 1 184 ? 126.971 44.857 58.984 1.00 25.96 184 PRO A O 1
ATOM 1439 N N . PHE A 1 185 ? 125.200 43.461 58.876 1.00 26.01 185 PHE A N 1
ATOM 1440 C CA . PHE A 1 185 ? 124.218 44.436 59.339 1.00 26.10 185 PHE A CA 1
ATOM 1441 C C . PHE A 1 185 ? 122.972 43.738 59.875 1.00 26.24 185 PHE A C 1
ATOM 1442 O O . PHE A 1 185 ? 122.694 42.581 59.552 1.00 26.06 185 PHE A O 1
ATOM 1450 N N . VAL A 1 186 ? 122.234 44.455 60.709 1.00 26.68 186 VAL A N 1
ATOM 1451 C CA . VAL A 1 186 ? 120.906 44.028 61.100 1.00 27.17 186 VAL A CA 1
ATOM 1452 C C . VAL A 1 186 ? 119.929 45.162 60.835 1.00 27.46 186 VAL A C 1
ATOM 1453 O O . VAL A 1 186 ? 120.169 46.308 61.220 1.00 27.23 186 VAL A O 1
ATOM 1457 N N . ASP A 1 187 ? 118.858 44.842 60.118 1.00 28.07 187 ASP A N 1
ATOM 1458 C CA . ASP A 1 187 ? 117.735 45.752 60.021 1.00 28.75 187 ASP A CA 1
ATOM 1459 C C . ASP A 1 187 ? 116.642 45.258 60.969 1.00 28.89 187 ASP A C 1
ATOM 1460 O O . ASP A 1 187 ? 116.073 44.181 60.774 1.00 28.90 187 ASP A O 1
ATOM 1465 N N . MET A 1 188 ? 116.371 46.049 62.003 1.00 29.01 188 MET A N 1
ATOM 1466 C CA . MET A 1 188 ? 115.489 45.637 63.089 1.00 29.27 188 MET A CA 1
ATOM 1467 C C . MET A 1 188 ? 114.049 45.400 62.653 1.00 29.35 188 MET A C 1
ATOM 1468 O O . MET A 1 188 ? 113.332 44.602 63.261 1.00 29.36 188 MET A O 1
ATOM 1473 N N . GLU A 1 189 ? 113.633 46.091 61.598 1.00 29.42 189 GLU A N 1
ATOM 1474 C CA . GLU A 1 189 ? 112.278 45.957 61.090 1.00 29.51 189 GLU A CA 1
ATOM 1475 C C . GLU A 1 189 ? 112.130 44.811 60.093 1.00 29.47 189 GLU A C 1
ATOM 1476 O O . GLU A 1 189 ? 111.021 44.329 59.860 1.00 29.54 189 GLU A O 1
ATOM 1482 N N . HIS A 1 190 ? 113.246 44.379 59.508 1.00 29.39 190 HIS A N 1
ATOM 1483 C CA . HIS A 1 190 ? 113.244 43.261 58.562 1.00 29.25 190 HIS A CA 1
ATOM 1484 C C . HIS A 1 190 ? 114.427 42.324 58.830 1.00 29.00 190 HIS A C 1
ATOM 1485 O O . HIS A 1 190 ? 115.366 42.258 58.030 1.00 29.01 190 HIS A O 1
ATOM 1492 N N . PRO A 1 191 ? 114.379 41.583 59.953 1.00 28.65 191 PRO A N 1
ATOM 1493 C CA . PRO A 1 191 ? 115.527 40.804 60.406 1.00 28.39 191 PRO A CA 1
ATOM 1494 C C . PRO A 1 191 ? 115.906 39.684 59.452 1.00 28.19 191 PRO A C 1
ATOM 1495 O O . PRO A 1 191 ? 117.001 39.134 59.559 1.00 28.33 191 PRO A O 1
ATOM 1499 N N . GLU A 1 192 ? 115.013 39.358 58.522 1.00 27.89 192 GLU A N 1
ATOM 1500 C CA . GLU A 1 192 ? 115.253 38.272 57.579 1.00 27.66 192 GLU A CA 1
ATOM 1501 C C . GLU A 1 192 ? 116.197 38.664 56.444 1.00 27.16 192 GLU A C 1
ATOM 1502 O O . GLU A 1 192 ? 116.689 37.801 55.706 1.00 27.14 192 GLU A O 1
ATOM 1508 N N . THR A 1 193 ? 116.450 39.966 56.320 1.00 26.45 193 THR A N 1
ATOM 1509 C CA . THR A 1 193 ? 117.359 40.497 55.310 1.00 25.73 193 THR A CA 1
ATOM 1510 C C . THR A 1 193 ? 118.780 40.627 55.851 1.00 25.29 193 THR A C 1
ATOM 1511 O O . THR A 1 193 ? 119.691 41.036 55.126 1.00 25.22 193 THR A O 1
ATOM 1515 N N . SER A 1 194 ? 118.962 40.270 57.123 1.00 24.70 194 SER A N 1
ATOM 1516 C CA . SER A 1 194 ? 120.208 40.538 57.837 1.00 24.19 194 SER A CA 1
ATOM 1517 C C . SER A 1 194 ? 121.382 39.703 57.370 1.00 23.71 194 SER A C 1
ATOM 1518 O O . SER A 1 194 ? 121.224 38.582 56.885 1.00 23.54 194 SER A O 1
ATOM 1521 N N . ILE A 1 195 ? 122.565 40.286 57.507 1.00 23.18 195 ILE A N 1
ATOM 1522 C CA . ILE A 1 195 ? 123.800 39.593 57.220 1.00 22.67 195 ILE A CA 1
ATOM 1523 C C . ILE A 1 195 ? 124.576 39.516 58.525 1.00 22.46 195 ILE A C 1
ATOM 1524 O O . ILE A 1 195 ? 124.883 40.535 59.138 1.00 22.39 195 ILE A O 1
ATOM 1529 N N . LYS A 1 196 ? 124.851 38.296 58.965 1.00 22.31 196 LYS A N 1
ATOM 1530 C CA . LYS A 1 196 ? 125.504 38.069 60.246 1.00 22.15 196 LYS A CA 1
ATOM 1531 C C . LYS A 1 196 ? 126.871 37.449 60.021 1.00 22.18 196 LYS A C 1
ATOM 1532 O O . LYS A 1 196 ? 127.029 36.595 59.153 1.00 22.22 196 LYS A O 1
ATOM 1538 N N . LEU A 1 197 ? 127.860 37.888 60.793 1.00 22.29 197 LEU A N 1
ATOM 1539 C CA . LEU A 1 197 ? 129.214 37.349 60.674 1.00 22.39 197 LEU A CA 1
ATOM 1540 C C . LEU A 1 197 ? 129.871 37.141 62.033 1.00 22.43 197 LEU A C 1
ATOM 1541 O O . LEU A 1 197 ? 129.787 37.993 62.915 1.00 22.48 197 LEU A O 1
ATOM 1546 N N . GLU A 1 198 ? 130.510 35.986 62.179 1.00 22.58 198 GLU A N 1
ATOM 1547 C CA . GLU A 1 198 ? 131.289 35.636 63.351 1.00 22.70 198 GLU A CA 1
ATOM 1548 C C . GLU A 1 198 ? 132.658 35.193 62.842 1.00 22.97 198 GLU A C 1
ATOM 1549 O O . GLU A 1 198 ? 132.752 34.228 62.081 1.00 23.02 198 GLU A O 1
ATOM 1555 N N . MET A 1 199 ? 133.714 35.896 63.244 1.00 23.24 199 MET A N 1
ATOM 1556 C CA . MET A 1 199 ? 135.064 35.575 62.770 1.00 23.55 199 MET A CA 1
ATOM 1557 C C . MET A 1 199 ? 136.057 35.256 63.896 1.00 23.45 199 MET A C 1
ATOM 1558 O O . MET A 1 199 ? 136.177 36.010 64.864 1.00 23.49 199 MET A O 1
ATOM 1563 N N . ASP A 1 200 ? 136.753 34.128 63.754 1.00 23.49 200 ASP A N 1
ATOM 1564 C CA . ASP A 1 200 ? 137.850 33.746 64.647 1.00 23.46 200 ASP A CA 1
ATOM 1565 C C . ASP A 1 200 ? 139.190 34.008 63.964 1.00 23.27 200 ASP A C 1
ATOM 1566 O O . ASP A 1 200 ? 140.190 34.277 64.629 1.00 23.28 200 ASP A O 1
ATOM 1571 N N . GLN A 1 201 ? 139.192 33.903 62.635 1.00 23.13 201 GLN A N 1
ATOM 1572 C CA . GLN A 1 201 ? 140.321 34.298 61.783 1.00 23.00 201 GLN A CA 1
ATOM 1573 C C . GLN A 1 201 ? 139.904 34.376 60.304 1.00 22.76 201 GLN A C 1
ATOM 1574 O O . GLN A 1 201 ? 138.951 33.708 59.899 1.00 22.60 201 GLN A O 1
ATOM 1580 N N . PRO A 1 202 ? 140.598 35.215 59.503 1.00 22.70 202 PRO A N 1
ATOM 1581 C CA . PRO A 1 202 ? 140.352 35.375 58.066 1.00 22.75 202 PRO A CA 1
ATOM 1582 C C . PRO A 1 202 ? 140.416 34.086 57.247 1.00 22.87 202 PRO A C 1
ATOM 1583 O O . PRO A 1 202 ? 141.074 33.124 57.646 1.00 22.96 202 PRO A O 1
ATOM 1587 N N . VAL A 1 203 ? 139.739 34.089 56.101 1.00 22.98 203 VAL A N 1
ATOM 1588 C CA . VAL A 1 203 ? 139.621 32.911 55.244 1.00 23.17 203 VAL A CA 1
ATOM 1589 C C . VAL A 1 203 ? 139.726 33.295 53.762 1.00 23.41 203 VAL A C 1
ATOM 1590 O O . VAL A 1 203 ? 139.063 34.222 53.306 1.00 23.58 203 VAL A O 1
ATOM 1594 N N . ASP A 1 204 ? 140.573 32.587 53.019 1.00 23.67 204 ASP A N 1
ATOM 1595 C CA . ASP A 1 204 ? 140.690 32.782 51.575 1.00 23.72 204 ASP A CA 1
ATOM 1596 C C . ASP A 1 204 ? 140.470 31.448 50.857 1.00 23.49 204 ASP A C 1
ATOM 1597 O O . ASP A 1 204 ? 141.404 30.667 50.681 1.00 23.64 204 ASP A O 1
ATOM 1602 N N . LEU A 1 205 ? 139.233 31.182 50.451 1.00 23.17 205 LEU A N 1
ATOM 1603 C CA . LEU A 1 205 ? 138.923 29.908 49.809 1.00 22.89 205 LEU A CA 1
ATOM 1604 C C . LEU A 1 205 ? 138.408 30.072 48.386 1.00 22.64 205 LEU A C 1
ATOM 1605 O O . LEU A 1 205 ? 137.812 31.096 48.050 1.00 22.76 205 LEU A O 1
ATOM 1610 N N . THR A 1 206 ? 138.655 29.053 47.564 1.00 22.19 206 THR A N 1
ATOM 1611 C CA . THR A 1 206 ? 138.296 29.058 46.150 1.00 21.86 206 THR A CA 1
ATOM 1612 C C . THR A 1 206 ? 137.491 27.796 45.835 1.00 21.52 206 THR A C 1
ATOM 1613 O O . THR A 1 206 ? 137.956 26.681 46.084 1.00 21.47 206 THR A O 1
ATOM 1617 N N . PHE A 1 207 ? 136.292 27.979 45.280 1.00 21.07 207 PHE A N 1
ATOM 1618 C CA . PHE A 1 207 ? 135.352 26.875 45.056 1.00 20.55 207 PHE A CA 1
ATOM 1619 C C . PHE A 1 207 ? 134.957 26.678 43.594 1.00 20.46 207 PHE A C 1
ATOM 1620 O O . PHE A 1 207 ? 134.916 27.633 42.813 1.00 20.30 207 PHE A O 1
ATOM 1628 N N . GLY A 1 208 ? 134.662 25.429 43.239 1.00 20.36 208 GLY A N 1
ATOM 1629 C CA . GLY A 1 208 ? 134.128 25.108 41.924 1.00 20.30 208 GLY A CA 1
ATOM 1630 C C . GLY A 1 208 ? 132.732 25.676 41.789 1.00 20.37 208 GLY A C 1
ATOM 1631 O O . GLY A 1 208 ? 131.849 25.371 42.598 1.00 20.59 208 GLY A O 1
ATOM 1632 N N . ALA A 1 209 ? 132.534 26.516 40.776 1.00 20.24 209 ALA A N 1
ATOM 1633 C CA . ALA A 1 209 ? 131.241 27.151 40.542 1.00 20.08 209 ALA A CA 1
ATOM 1634 C C . ALA A 1 209 ? 130.182 26.127 40.133 1.00 20.22 209 ALA A C 1
ATOM 1635 O O . ALA A 1 209 ? 128.999 26.313 40.413 1.00 20.23 209 ALA A O 1
ATOM 1637 N N . LYS A 1 210 ? 130.622 25.051 39.478 1.00 20.40 210 LYS A N 1
ATOM 1638 C CA . LYS A 1 210 ? 129.769 23.909 39.121 1.00 20.40 210 LYS A CA 1
ATOM 1639 C C . LYS A 1 210 ? 128.973 23.407 40.336 1.00 20.44 210 LYS A C 1
ATOM 1640 O O . LYS A 1 210 ? 127.764 23.175 40.258 1.00 20.50 210 LYS A O 1
ATOM 1646 N N . TYR A 1 211 ? 129.662 23.280 41.464 1.00 20.37 211 TYR A N 1
ATOM 1647 C CA . TYR A 1 211 ? 129.068 22.773 42.689 1.00 20.32 211 TYR A CA 1
ATOM 1648 C C . TYR A 1 211 ? 128.209 23.804 43.410 1.00 20.38 211 TYR A C 1
ATOM 1649 O O . TYR A 1 211 ? 127.156 23.467 43.954 1.00 20.43 211 TYR A O 1
ATOM 1658 N N . LEU A 1 212 ? 128.657 25.058 43.417 1.00 20.36 212 LEU A N 1
ATOM 1659 C CA . LEU A 1 212 ? 127.907 26.131 44.071 1.00 20.36 212 LEU A CA 1
ATOM 1660 C C . LEU A 1 212 ? 126.568 26.409 43.391 1.00 20.59 212 LEU A C 1
ATOM 1661 O O . LEU A 1 212 ? 125.593 26.752 44.058 1.00 20.51 212 LEU A O 1
ATOM 1666 N N . LEU A 1 213 ? 126.534 26.263 42.067 1.00 20.75 213 LEU A N 1
ATOM 1667 C CA . LEU A 1 213 ? 125.299 26.367 41.307 1.00 21.06 213 LEU A CA 1
ATOM 1668 C C . LEU A 1 213 ? 124.298 25.307 41.768 1.00 21.48 213 LEU A C 1
ATOM 1669 O O . LEU A 1 213 ? 123.088 25.544 41.772 1.00 21.47 213 LEU A O 1
ATOM 1674 N N . ASP A 1 214 ? 124.811 24.139 42.150 1.00 21.94 214 ASP A N 1
ATOM 1675 C CA . ASP A 1 214 ? 123.973 23.079 42.692 1.00 22.46 214 ASP A CA 1
ATOM 1676 C C . ASP A 1 214 ? 123.543 23.396 44.120 1.00 22.72 214 ASP A C 1
ATOM 1677 O O . ASP A 1 214 ? 122.360 23.319 44.449 1.00 22.77 214 ASP A O 1
ATOM 1682 N N . ILE A 1 215 ? 124.509 23.766 44.955 1.00 22.94 215 ILE A N 1
ATOM 1683 C CA . ILE A 1 215 ? 124.247 24.113 46.351 1.00 23.34 215 ILE A CA 1
ATOM 1684 C C . ILE A 1 215 ? 123.113 25.148 46.522 1.00 23.83 215 ILE A C 1
ATOM 1685 O O . ILE A 1 215 ? 122.235 24.978 47.373 1.00 23.85 215 ILE A O 1
ATOM 1690 N N . ILE A 1 216 ? 123.108 26.189 45.688 1.00 24.40 216 ILE A N 1
ATOM 1691 C CA . ILE A 1 216 ? 122.124 27.271 45.812 1.00 24.89 216 ILE A CA 1
ATOM 1692 C C . ILE A 1 216 ? 120.703 26.846 45.447 1.00 25.41 216 ILE A C 1
ATOM 1693 O O . ILE A 1 216 ? 119.766 27.634 45.569 1.00 25.40 216 ILE A O 1
ATOM 1698 N N . LYS A 1 217 ? 120.537 25.601 45.009 1.00 26.07 217 LYS A N 1
ATOM 1699 C CA . LYS A 1 217 ? 119.197 25.062 44.777 1.00 26.63 217 LYS A CA 1
ATOM 1700 C C . LYS A 1 217 ? 118.439 24.786 46.088 1.00 27.21 217 LYS A C 1
ATOM 1701 O O . LYS A 1 217 ? 117.212 24.650 46.084 1.00 27.52 217 LYS A O 1
ATOM 1707 N N . GLY A 1 218 ? 119.164 24.742 47.207 1.00 27.51 218 GLY A N 1
ATOM 1708 C CA . GLY A 1 218 ? 118.541 24.687 48.525 1.00 28.06 218 GLY A CA 1
ATOM 1709 C C . GLY A 1 218 ? 117.813 25.967 48.914 1.00 28.72 218 GLY A C 1
ATOM 1710 O O . GLY A 1 218 ? 117.273 26.067 50.018 1.00 28.72 218 GLY A O 1
ATOM 1711 N N . SER A 1 219 ? 117.789 26.943 48.005 1.00 29.31 219 SER A N 1
ATOM 1712 C CA . SER A 1 219 ? 117.144 28.242 48.242 1.00 30.07 219 SER A CA 1
ATOM 1713 C C . SER A 1 219 ? 115.655 28.126 48.537 1.00 30.12 219 SER A C 1
ATOM 1714 O O . SER A 1 219 ? 115.114 28.914 49.311 1.00 30.34 219 SER A O 1
ATOM 1717 N N . SER A 1 220 ? 114.998 27.157 47.899 1.00 30.11 220 SER A N 1
ATOM 1718 C CA . SER A 1 220 ? 113.558 26.952 48.051 1.00 29.79 220 SER A CA 1
ATOM 1719 C C . SER A 1 220 ? 113.199 26.543 49.480 1.00 29.64 220 SER A C 1
ATOM 1720 O O . SER A 1 220 ? 112.115 26.872 49.976 1.00 29.84 220 SER A O 1
ATOM 1723 N N . LEU A 1 221 ? 114.123 25.843 50.138 1.00 29.03 221 LEU A N 1
ATOM 1724 C CA . LEU A 1 221 ? 113.914 25.359 51.501 1.00 28.45 221 LEU A CA 1
ATOM 1725 C C . LEU A 1 221 ? 113.895 26.424 52.590 1.00 28.04 221 LEU A C 1
ATOM 1726 O O . LEU A 1 221 ? 113.027 26.402 53.461 1.00 28.03 221 LEU A O 1
ATOM 1731 N N . SER A 1 222 ? 114.854 27.341 52.551 1.00 27.47 222 SER A N 1
ATOM 1732 C CA . SER A 1 222 ? 114.968 28.347 53.596 1.00 27.12 222 SER A CA 1
ATOM 1733 C C . SER A 1 222 ? 115.195 29.711 52.994 1.00 26.59 222 SER A C 1
ATOM 1734 O O . SER A 1 222 ? 115.800 29.826 51.940 1.00 26.74 222 SER A O 1
ATOM 1737 N N . ASP A 1 223 ? 114.723 30.751 53.665 1.00 26.14 223 ASP A N 1
ATOM 1738 C CA . ASP A 1 223 ? 114.979 32.109 53.182 1.00 25.88 223 ASP A CA 1
ATOM 1739 C C . ASP A 1 223 ? 116.353 32.613 53.626 1.00 25.30 223 ASP A C 1
ATOM 1740 O O . ASP A 1 223 ? 116.785 33.692 53.225 1.00 25.07 223 ASP A O 1
ATOM 1745 N N . ARG A 1 224 ? 117.037 31.815 54.444 1.00 24.78 224 ARG A N 1
ATOM 1746 C CA . ARG A 1 224 ? 118.382 32.138 54.901 1.00 24.31 224 ARG A CA 1
ATOM 1747 C C . ARG A 1 224 ? 119.336 30.982 54.646 1.00 24.11 224 ARG A C 1
ATOM 1748 O O . ARG A 1 224 ? 118.947 29.821 54.743 1.00 24.32 224 ARG A O 1
ATOM 1756 N N . VAL A 1 225 ? 120.582 31.301 54.304 1.00 23.84 225 VAL A N 1
ATOM 1757 C CA . VAL A 1 225 ? 121.632 30.284 54.192 1.00 23.51 225 VAL A CA 1
ATOM 1758 C C . VAL A 1 225 ? 122.759 30.548 55.186 1.00 23.19 225 VAL A C 1
ATOM 1759 O O . VAL A 1 225 ? 123.218 31.681 55.330 1.00 23.40 225 VAL A O 1
ATOM 1763 N N . GLY A 1 226 ? 123.173 29.500 55.892 1.00 22.76 226 GLY A N 1
ATOM 1764 C CA . GLY A 1 226 ? 124.304 29.578 56.809 1.00 22.16 226 GLY A CA 1
ATOM 1765 C C . GLY A 1 226 ? 125.545 29.012 56.148 1.00 21.72 226 GLY A C 1
ATOM 1766 O O . GLY A 1 226 ? 125.499 27.937 55.550 1.00 21.70 226 GLY A O 1
ATOM 1767 N N . ILE A 1 227 ? 126.652 29.745 56.239 1.00 21.37 227 ILE A N 1
ATOM 1768 C CA . ILE A 1 227 ? 127.920 29.329 55.628 1.00 20.83 227 ILE A CA 1
ATOM 1769 C C . ILE A 1 227 ? 129.072 29.327 56.638 1.00 20.73 227 ILE A C 1
ATOM 1770 O O . ILE A 1 227 ? 129.415 30.357 57.212 1.00 20.42 227 ILE A O 1
ATOM 1775 N N . ARG A 1 228 ? 129.661 28.156 56.845 1.00 20.79 228 ARG A N 1
ATOM 1776 C CA . ARG A 1 228 ? 130.797 28.011 57.748 1.00 20.88 228 ARG A CA 1
ATOM 1777 C C . ARG A 1 228 ? 132.031 27.581 56.951 1.00 20.75 228 ARG A C 1
ATOM 1778 O O . ARG A 1 228 ? 131.963 26.653 56.147 1.00 20.78 228 ARG A O 1
ATOM 1786 N N . LEU A 1 229 ? 133.151 28.266 57.169 1.00 20.69 229 LEU A N 1
ATOM 1787 C CA . LEU A 1 229 ? 134.360 28.060 56.371 1.00 20.66 229 LEU A CA 1
ATOM 1788 C C . LEU A 1 229 ? 135.604 27.872 57.232 1.00 20.80 229 LEU A C 1
ATOM 1789 O O . LEU A 1 229 ? 135.762 28.540 58.259 1.00 20.77 229 LEU A O 1
ATOM 1794 N N . SER A 1 230 ? 136.488 26.975 56.793 1.00 20.93 230 SER A N 1
ATOM 1795 C CA . SER A 1 230 ? 137.778 26.743 57.453 1.00 21.04 230 SER A CA 1
ATOM 1796 C C . SER A 1 230 ? 138.940 26.720 56.467 1.00 21.14 230 SER A C 1
ATOM 1797 O O . SER A 1 230 ? 138.767 26.363 55.303 1.00 21.15 230 SER A O 1
ATOM 1800 N N . SER A 1 231 ? 140.124 27.087 56.954 1.00 21.32 231 SER A N 1
ATOM 1801 C CA . SER A 1 231 ? 141.350 27.099 56.152 1.00 21.47 231 SER A CA 1
ATOM 1802 C C . SER A 1 231 ? 141.740 25.712 55.641 1.00 21.60 231 SER A C 1
ATOM 1803 O O . SER A 1 231 ? 142.177 25.568 54.499 1.00 21.80 231 SER A O 1
ATOM 1806 N N . GLU A 1 232 ? 141.581 24.697 56.488 1.00 21.58 232 GLU A N 1
ATOM 1807 C CA . GLU A 1 232 ? 141.873 23.320 56.097 1.00 21.61 232 GLU A CA 1
ATOM 1808 C C . GLU A 1 232 ? 140.727 22.359 56.420 1.00 21.54 232 GLU A C 1
ATOM 1809 O O . GLU A 1 232 ? 140.934 21.300 57.015 1.00 21.53 232 GLU A O 1
ATOM 1815 N N . ALA A 1 233 ? 139.518 22.736 56.016 1.00 21.52 233 ALA A N 1
ATOM 1816 C CA . ALA A 1 233 ? 138.342 21.880 56.177 1.00 21.52 233 ALA A CA 1
ATOM 1817 C C . ALA A 1 233 ? 137.324 22.140 55.060 1.00 21.45 233 ALA A C 1
ATOM 1818 O O . ALA A 1 233 ? 137.379 23.183 54.401 1.00 21.46 233 ALA A O 1
ATOM 1820 N N . PRO A 1 234 ? 136.406 21.182 54.819 1.00 21.35 234 PRO A N 1
ATOM 1821 C CA . PRO A 1 234 ? 135.361 21.449 53.841 1.00 21.28 234 PRO A CA 1
ATOM 1822 C C . PRO A 1 234 ? 134.419 22.548 54.307 1.00 21.31 234 PRO A C 1
ATOM 1823 O O . PRO A 1 234 ? 134.215 22.723 55.508 1.00 21.33 234 PRO A O 1
ATOM 1827 N N . ALA A 1 235 ? 133.860 23.283 53.353 1.00 21.41 235 ALA A N 1
ATOM 1828 C CA . ALA A 1 235 ? 132.885 24.328 53.647 1.00 21.42 235 ALA A CA 1
ATOM 1829 C C . ALA A 1 235 ? 131.515 23.722 53.931 1.00 21.51 235 ALA A C 1
ATOM 1830 O O . ALA A 1 235 ? 131.156 22.690 53.363 1.00 21.52 235 ALA A O 1
ATOM 1832 N N . LEU A 1 236 ? 130.756 24.369 54.811 1.00 21.57 236 LEU A N 1
ATOM 1833 C CA . LEU A 1 236 ? 129.411 23.918 55.145 1.00 21.57 236 LEU A CA 1
ATOM 1834 C C . LEU A 1 236 ? 128.371 24.948 54.725 1.00 21.70 236 LEU A C 1
ATOM 1835 O O . LEU A 1 236 ? 128.393 26.089 55.186 1.00 21.68 236 LEU A O 1
ATOM 1840 N N . PHE A 1 237 ? 127.469 24.533 53.841 1.00 21.95 237 PHE A N 1
ATOM 1841 C CA . PHE A 1 237 ? 126.359 25.378 53.394 1.00 22.18 237 PHE A CA 1
ATOM 1842 C C . PHE A 1 237 ? 125.066 24.762 53.902 1.00 22.29 237 PHE A C 1
ATOM 1843 O O . PHE A 1 237 ? 124.799 23.580 53.666 1.00 22.51 237 PHE A O 1
ATOM 1851 N N . GLN A 1 238 ? 124.265 25.555 54.603 1.00 22.32 238 GLN A N 1
ATOM 1852 C CA . GLN A 1 238 ? 123.135 25.004 55.333 1.00 22.31 238 GLN A CA 1
ATOM 1853 C C . GLN A 1 238 ? 121.865 25.834 55.208 1.00 22.53 238 GLN A C 1
ATOM 1854 O O . GLN A 1 238 ? 121.856 27.034 55.491 1.00 22.56 238 GLN A O 1
ATOM 1860 N N . PHE A 1 239 ? 120.796 25.174 54.780 1.00 22.80 239 PHE A N 1
ATOM 1861 C CA . PHE A 1 239 ? 119.482 25.783 54.721 1.00 23.13 239 PHE A CA 1
ATOM 1862 C C . PHE A 1 239 ? 118.639 25.140 55.805 1.00 23.69 239 PHE A C 1
ATOM 1863 O O . PHE A 1 239 ? 118.563 23.919 55.892 1.00 23.79 239 PHE A O 1
ATOM 1871 N N . ASP A 1 240 ? 118.023 25.963 56.642 1.00 24.61 240 ASP A N 1
ATOM 1872 C CA . ASP A 1 240 ? 117.282 25.457 57.789 1.00 25.59 240 ASP A CA 1
ATOM 1873 C C . ASP A 1 240 ? 115.806 25.246 57.519 1.00 26.35 240 ASP A C 1
ATOM 1874 O O . ASP A 1 240 ? 115.065 26.189 57.213 1.00 26.58 240 ASP A O 1
ATOM 1879 N N . LEU A 1 241 ? 115.390 23.993 57.649 1.00 27.17 241 LEU A N 1
ATOM 1880 C CA . LEU A 1 241 ? 113.984 23.658 57.783 1.00 28.04 241 LEU A CA 1
ATOM 1881 C C . LEU A 1 241 ? 113.548 24.075 59.183 1.00 28.60 241 LEU A C 1
ATOM 1882 O O . LEU A 1 241 ? 114.381 24.310 60.058 1.00 28.62 241 LEU A O 1
ATOM 1887 N N . LYS A 1 242 ? 112.244 24.167 59.401 1.00 29.38 242 LYS A N 1
ATOM 1888 C CA . LYS A 1 242 ? 111.738 24.551 60.706 1.00 30.23 242 LYS A CA 1
ATOM 1889 C C . LYS A 1 242 ? 110.859 23.442 61.279 1.00 30.66 242 LYS A C 1
ATOM 1890 O O . LYS A 1 242 ? 109.634 23.508 61.165 1.00 30.90 242 LYS A O 1
ATOM 1896 N N . SER A 1 243 ? 111.467 22.426 61.902 1.00 31.10 243 SER A N 1
ATOM 1897 C CA . SER A 1 243 ? 112.919 22.351 62.135 1.00 31.23 243 SER A CA 1
ATOM 1898 C C . SER A 1 243 ? 113.587 21.138 61.463 1.00 31.06 243 SER A C 1
ATOM 1899 O O . SER A 1 243 ? 112.919 20.183 61.047 1.00 31.16 243 SER A O 1
ATOM 1902 N N . GLY A 1 244 ? 114.917 21.193 61.392 1.00 30.79 244 GLY A N 1
ATOM 1903 C CA . GLY A 1 244 ? 115.729 20.251 60.627 1.00 30.25 244 GLY A CA 1
ATOM 1904 C C . GLY A 1 244 ? 116.590 21.040 59.655 1.00 30.01 244 GLY A C 1
ATOM 1905 O O . GLY A 1 244 ? 116.505 22.268 59.617 1.00 30.09 244 GLY A O 1
ATOM 1906 N N . PHE A 1 245 ? 117.419 20.364 58.864 1.00 29.62 245 PHE A N 1
ATOM 1907 C CA . PHE A 1 245 ? 118.273 21.082 57.912 1.00 29.30 245 PHE A CA 1
ATOM 1908 C C . PHE A 1 245 ? 118.604 20.323 56.631 1.00 29.06 245 PHE A C 1
ATOM 1909 O O . PHE A 1 245 ? 118.491 19.098 56.580 1.00 29.25 245 PHE A O 1
ATOM 1917 N N . LEU A 1 246 ? 119.018 21.067 55.606 1.00 28.54 246 LEU A N 1
ATOM 1918 C CA . LEU A 1 246 ? 119.696 20.495 54.447 1.00 28.25 246 LEU A CA 1
ATOM 1919 C C . LEU A 1 246 ? 121.111 21.057 54.373 1.00 28.08 246 LEU A C 1
ATOM 1920 O O . LEU A 1 246 ? 121.306 22.267 54.389 1.00 28.16 246 LEU A O 1
ATOM 1925 N N . GLN A 1 247 ? 122.096 20.176 54.282 1.00 27.92 247 GLN A N 1
ATOM 1926 C CA . GLN A 1 247 ? 123.485 20.589 54.383 1.00 27.86 247 GLN A CA 1
ATOM 1927 C C . GLN A 1 247 ? 124.320 20.175 53.196 1.00 28.07 247 GLN A C 1
ATOM 1928 O O . GLN A 1 247 ? 124.138 19.090 52.638 1.00 28.15 247 GLN A O 1
ATOM 1934 N N . PHE A 1 248 ? 125.267 21.032 52.841 1.00 28.12 248 PHE A N 1
ATOM 1935 C CA . PHE A 1 248 ? 126.205 20.731 51.778 1.00 28.31 248 PHE A CA 1
ATOM 1936 C C . PHE A 1 248 ? 127.630 20.896 52.278 1.00 28.68 248 PHE A C 1
ATOM 1937 O O . PHE A 1 248 ? 127.964 21.904 52.903 1.00 28.95 248 PHE A O 1
ATOM 1945 N N . PHE A 1 249 ? 128.465 19.898 52.009 1.00 28.92 249 PHE A N 1
ATOM 1946 C CA . PHE A 1 249 ? 129.871 19.953 52.377 1.00 29.23 249 PHE A CA 1
ATOM 1947 C C . PHE A 1 249 ? 130.721 19.971 51.114 1.00 29.48 249 PHE A C 1
ATOM 1948 O O . PHE A 1 249 ? 130.686 19.027 50.329 1.00 29.53 249 PHE A O 1
ATOM 1956 N N . LEU A 1 250 ? 131.484 21.043 50.918 1.00 29.84 250 LEU A N 1
ATOM 1957 C CA . LEU A 1 250 ? 132.256 21.209 49.690 1.00 30.26 250 LEU A CA 1
ATOM 1958 C C . LEU A 1 250 ? 133.767 21.216 49.914 1.00 30.66 250 LEU A C 1
ATOM 1959 O O . LEU A 1 250 ? 134.263 21.869 50.829 1.00 30.69 250 LEU A O 1
ATOM 1964 N N . ALA A 1 251 ? 134.494 20.492 49.066 1.00 31.21 251 ALA A N 1
ATOM 1965 C CA . ALA A 1 251 ? 135.956 20.543 49.071 1.00 31.84 251 ALA A CA 1
ATOM 1966 C C . ALA A 1 251 ? 136.449 21.706 48.204 1.00 32.34 251 ALA A C 1
ATOM 1967 O O . ALA A 1 251 ? 136.020 21.847 47.058 1.00 32.53 251 ALA A O 1
ATOM 1969 N N . PRO A 1 252 ? 137.336 22.557 48.754 1.00 32.80 252 PRO A N 1
ATOM 1970 C CA . PRO A 1 252 ? 137.874 23.708 48.026 1.00 33.27 252 PRO A CA 1
ATOM 1971 C C . PRO A 1 252 ? 139.018 23.367 47.065 1.00 33.79 252 PRO A C 1
ATOM 1972 O O . PRO A 1 252 ? 139.457 22.217 46.993 1.00 33.79 252 PRO A O 1
ATOM 1976 N N . LYS A 1 253 ? 139.483 24.378 46.335 1.00 34.50 253 LYS A N 1
ATOM 1977 C CA . LYS A 1 253 ? 140.585 24.235 45.388 1.00 35.22 253 LYS A CA 1
ATOM 1978 C C . LYS A 1 253 ? 141.915 24.632 46.031 1.00 35.75 253 LYS A C 1
ATOM 1979 O O . LYS A 1 253 ? 142.083 25.769 46.477 1.00 35.89 253 LYS A O 1
ATOM 1985 N N . PHE A 1 254 ? 142.861 23.697 46.063 1.00 36.52 254 PHE A N 1
ATOM 1986 C CA . PHE A 1 254 ? 144.142 23.912 46.749 1.00 37.32 254 PHE A CA 1
ATOM 1987 C C . PHE A 1 254 ? 145.343 24.043 45.800 1.00 37.61 254 PHE A C 1
ATOM 1988 O O . PHE A 1 254 ? 145.204 23.868 44.588 1.00 37.83 254 PHE A O 1
ATOM 1996 N N . ASN A 1 255 ? 146.513 24.335 46.378 1.00 37.87 255 ASN A N 1
ATOM 1997 C CA . ASN A 1 255 ? 147.768 24.614 45.649 1.00 37.96 255 ASN A CA 1
ATOM 1998 C C . ASN A 1 255 ? 147.709 25.901 44.823 1.00 37.99 255 ASN A C 1
ATOM 1999 O O . ASN A 1 255 ? 146.968 26.831 45.151 1.00 37.98 255 ASN A O 1
ATOM 2004 N N . LYS B 2 4 ? 145.832 29.338 38.976 1.00 26.93 35 LYS B N 1
ATOM 2005 C CA . LYS B 2 4 ? 144.529 28.742 39.390 1.00 26.98 35 LYS B CA 1
ATOM 2006 C C . LYS B 2 4 ? 144.741 27.444 40.170 1.00 27.06 35 LYS B C 1
ATOM 2007 O O . LYS B 2 4 ? 145.449 26.549 39.702 1.00 27.06 35 LYS B O 1
ATOM 2013 N N . PRO B 2 5 ? 144.131 27.341 41.367 1.00 27.13 36 PRO B N 1
ATOM 2014 C CA . PRO B 2 5 ? 144.255 26.143 42.198 1.00 27.17 36 PRO B CA 1
ATOM 2015 C C . PRO B 2 5 ? 143.441 24.977 41.633 1.00 27.20 36 PRO B C 1
ATOM 2016 O O . PRO B 2 5 ? 142.386 25.197 41.039 1.00 27.29 36 PRO B O 1
ATOM 2020 N N . LYS B 2 6 ? 143.931 23.752 41.809 1.00 27.20 37 LYS B N 1
ATOM 2021 C CA . LYS B 2 6 ? 143.229 22.567 41.313 1.00 27.17 37 LYS B CA 1
ATOM 2022 C C . LYS B 2 6 ? 142.244 22.029 42.355 1.00 27.18 37 LYS B C 1
ATOM 2023 O O . LYS B 2 6 ? 142.455 22.186 43.559 1.00 27.07 37 LYS B O 1
ATOM 2029 N N . GLN B 2 7 ? 141.172 21.398 41.877 1.00 27.26 38 GLN B N 1
ATOM 2030 C CA . GLN B 2 7 ? 140.092 20.903 42.733 1.00 27.29 38 GLN B CA 1
ATOM 2031 C C . GLN B 2 7 ? 140.497 19.678 43.536 1.00 27.22 38 GLN B C 1
ATOM 2032 O O . GLN B 2 7 ? 140.929 18.670 42.975 1.00 27.39 38 GLN B O 1
ATOM 2038 N N . ALA B 2 8 ? 140.346 19.773 44.852 1.00 27.06 39 ALA B N 1
ATOM 2039 C CA . ALA B 2 8 ? 140.588 18.646 45.741 1.00 26.85 39 ALA B CA 1
ATOM 2040 C C . ALA B 2 8 ? 139.294 17.869 45.955 1.00 26.69 39 ALA B C 1
ATOM 2041 O O . ALA B 2 8 ? 138.202 18.401 45.764 1.00 26.72 39 ALA B O 1
ATOM 2043 N N . THR B 2 9 ? 139.422 16.605 46.342 1.00 26.57 40 THR B N 1
ATOM 2044 C CA . THR B 2 9 ? 138.257 15.787 46.667 1.00 26.40 40 THR B CA 1
ATOM 2045 C C . THR B 2 9 ? 137.978 15.814 48.170 1.00 26.31 40 THR B C 1
ATOM 2046 O O . THR B 2 9 ? 138.688 16.473 48.934 1.00 26.30 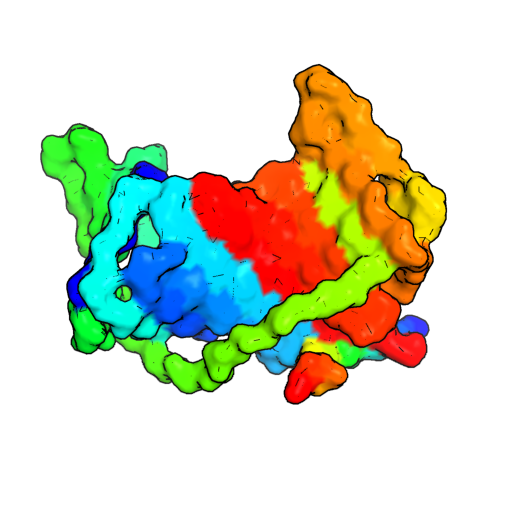40 THR B O 1
ATOM 2050 N N . LEU B 2 10 ? 136.938 15.095 48.583 1.00 26.15 41 LEU B N 1
ATOM 2051 C CA . LEU B 2 10 ? 136.519 15.058 49.975 1.00 25.93 41 LEU B CA 1
ATOM 2052 C C . LEU B 2 10 ? 137.182 13.884 50.687 1.00 25.88 41 LEU B C 1
ATOM 2053 O O . LEU B 2 10 ? 136.874 13.584 51.841 1.00 25.88 41 LEU B O 1
ATOM 2058 N N . ALA B 2 11 ? 138.102 13.228 49.983 1.00 25.82 42 ALA B N 1
ATOM 2059 C CA . ALA B 2 11 ? 138.892 12.139 50.541 1.00 25.77 42 ALA B CA 1
ATOM 2060 C C . ALA B 2 11 ? 139.920 12.655 51.545 1.00 25.77 42 ALA B C 1
ATOM 2061 O O . ALA B 2 11 ? 140.278 11.949 52.483 1.00 25.71 42 ALA B O 1
ATOM 2063 N N . ARG B 2 12 ? 140.373 13.894 51.350 1.00 25.87 43 ARG B N 1
ATOM 2064 C CA . ARG B 2 12 ? 141.360 14.536 52.229 1.00 26.03 43 ARG B CA 1
ATOM 2065 C C . ARG B 2 12 ? 140.881 14.729 53.666 1.00 26.16 43 ARG B C 1
ATOM 2066 O O . ARG B 2 12 ? 141.668 15.097 54.542 1.00 26.21 43 ARG B O 1
ATOM 2074 N N . PHE B 2 13 ? 139.596 14.483 53.906 1.00 26.30 44 PHE B N 1
ATOM 2075 C CA . PHE B 2 13 ? 138.995 14.777 55.200 1.00 26.39 44 PHE B CA 1
ATOM 2076 C C . PHE B 2 13 ? 138.267 13.584 55.815 1.00 26.47 44 PHE B C 1
ATOM 2077 O O . PHE B 2 13 ? 137.481 13.751 56.749 1.00 26.52 44 PHE B O 1
ATOM 2085 N N . PHE B 2 14 ? 138.527 12.386 55.289 1.00 26.58 45 PHE B N 1
ATOM 2086 C CA . PHE B 2 14 ? 137.960 11.144 55.833 1.00 26.67 45 PHE B CA 1
ATOM 2087 C C . PHE B 2 14 ? 138.949 9.981 55.759 1.00 26.60 45 PHE B C 1
ATOM 2088 O O . PHE B 2 14 ? 138.843 9.013 56.514 1.00 26.51 45 PHE B O 1
#

Nearest PDB structures (foldseek):
  3gpn-assembly1_A-2  TM=9.864E-01  e=8.879E-44  Saccharomyces cerevisiae
  6d0r-assembly1_A  TM=9.799E-01  e=7.106E-43  Saccharomyces cerevisiae S288C
  6cx2-assembly1_A  TM=9.872E-01  e=2.999E-42  Saccharomyces cerevisiae S288C
  5jne-assembly1_D  TM=9.815E-01  e=1.278E-42  Saccharomyces cerevisiae S288C
  6cx4-assembly1_A  TM=9.783E-01  e=2.178E-42  Saccharomyces cerevisiae S288C

Sequence (266 aa):
MLEAKFEEASLFKRIIDGFKDCVQLVNFQCKEDGIIAQAVDDSRVLLVSLEIGVEAFQEYRCDHPVTLGMDLTSLSKILRCGNNTDTLTLIADNTPDSIILLFEDTKKDRIAEYSLKLMDIDADFLKIEELQYDSTLSLPSSEFSKIVRDLSQLSDSINIMITKETIKFVADGDIGSGSVIIKPFVDMEHPETSIKLEMDQPVDLTFGAKYLLDIIKGSSLSDRVGIRLSSEAPALFQFDLKSGFLQFFLAPKFNKPKQATLARFF

Organism: Saccharomyces cerevisiae (strain ATCC 204508 / S288c) (NCBI:txid559292)

GO terms:
  GO:0005634 nucleus (C, IDA)
  GO:0005657 replication fork (C, IDA)
  GO:0030337 DNA polymerase processivity factor activity (F, IDA)
  GO:0051054 positive regulation of DNA metabolic process (P, IDA)
  GO:0006272 leading strand elongation (P, IDA)
  GO:0006273 lagging strand elongation (P, IDA)
  GO:0035753 maintenance of DNA trinucleotide repeats (P, IGI)
  GO:0030466 silent mating-type cassette heterochromatin formation (P, IGI)
  GO:0034087 establishment of mitotic sister chromatid cohesion (P, IGI)
  GO:0006298 mismatch repair (P, IGI)
  GO:0006301 DNA damage tolerance (P, IGI)
  GO:0070987 error-free translesion synthesis (P, IGI)
  GO:0007064 mitotic sister chromatid cohesion (P, IGI)
  GO:0000278 mitotic cell cycle (P, IGI)
  GO:0000710 meiotic mismatch repair (P, IGI)
  GO:0035753 maintenance of DNA trinucleotide repeats (P, IMP)
  GO:0043570 maintenance of DNA repeat elements (P, IMP)
  GO:0030466 silent mating-type cassette heterochromatin formation (P, IMP)
  GO:0031509 subtelomeric heterochromatin formation (P, IMP)
  GO:0006289 nucleotide-excision repair (P, IMP)